Protein AF-A0A9E6EZA1-F1 (afdb_monomer)

Solvent-accessible surface area (backbone atoms only — not comparable to full-atom values): 13835 Å² total; per-residue (Å²): 137,81,91,76,88,84,88,65,48,70,31,32,32,40,52,47,58,40,86,91,44,56,69,55,55,50,43,54,52,50,50,41,55,51,38,44,73,75,50,26,64,79,43,44,37,38,62,46,80,43,38,75,80,80,66,47,84,84,40,96,87,59,61,68,65,62,53,49,52,53,51,52,61,75,42,52,97,33,32,57,31,36,40,35,46,38,59,62,48,48,54,62,68,35,102,91,42,85,20,52,57,56,57,55,49,52,52,40,54,52,43,20,72,77,70,68,32,30,43,53,37,38,41,34,50,56,72,93,64,91,74,85,64,53,89,50,68,69,56,28,51,53,49,49,53,27,33,51,47,35,53,51,51,52,53,50,54,74,68,38,93,75,69,58,53,68,48,74,30,73,42,74,84,43,36,53,61,56,48,51,56,51,49,48,41,58,72,42,23,70,87,36,74,48,44,46,51,44,52,52,41,49,75,73,67,57,91,71,88,72,76,76,60,80,84,42,55,42,72,65,49,58,54,48,52,53,52,49,54,53,52,58,58,51,67,64,68,78,75,121

Sequence (240 aa):
MTLTPRVTNTYHVFLASPGDVSAERQAVRRFFDDYNRHTAHIWNARFEVVDWENYSTIGVGRPQELITKQTLERFRNSFALVIGIMAQRFGSPTGNAESGTQEEFEWAMEARKETGFPEIKWFFRKIEKLDGLPTDPSEAIKALEQWQKVQAFRQQMQNLNDPVFYTEYPCEAGFAKVFERDLNLWLAAPERPWAAELAARRAAGGAAAMALPAEFRSELYRESLLRQFDKLNFEMLDTT

Structure (mmCIF, N/CA/C/O backbone):
data_AF-A0A9E6EZA1-F1
#
_entry.id   AF-A0A9E6EZA1-F1
#
loop_
_atom_site.group_PDB
_atom_site.id
_atom_site.type_symbol
_atom_site.label_atom_id
_atom_site.label_alt_id
_atom_site.label_comp_id
_atom_site.label_asym_id
_atom_site.label_entity_id
_atom_site.label_seq_id
_atom_site.pdbx_PDB_ins_code
_atom_site.Cartn_x
_atom_site.Cartn_y
_atom_site.Cartn_z
_atom_site.occupancy
_atom_site.B_iso_or_equiv
_atom_site.auth_seq_id
_atom_site.auth_comp_id
_atom_site.auth_asym_id
_atom_site.auth_atom_id
_atom_site.pdbx_PDB_model_num
ATOM 1 N N . MET A 1 1 ? 31.320 -23.196 -19.044 1.00 69.06 1 MET A N 1
ATOM 2 C CA . MET A 1 1 ? 30.267 -22.157 -19.048 1.00 69.06 1 MET A CA 1
ATOM 3 C C . MET A 1 1 ? 30.567 -21.185 -17.924 1.00 69.06 1 MET A C 1
ATOM 5 O O . MET A 1 1 ? 30.769 -21.641 -16.806 1.00 69.06 1 MET A O 1
ATOM 9 N N . THR A 1 2 ? 30.649 -19.890 -18.217 1.00 84.38 2 THR A N 1
ATOM 10 C CA . THR A 1 2 ? 30.862 -18.847 -17.204 1.00 84.38 2 THR A CA 1
ATOM 11 C C . THR A 1 2 ? 29.495 -18.350 -16.745 1.00 84.38 2 THR A C 1
ATOM 13 O O . THR A 1 2 ? 28.653 -18.030 -17.580 1.00 84.38 2 THR A O 1
ATOM 16 N N . LEU A 1 3 ? 29.246 -18.330 -15.436 1.00 88.44 3 LEU A N 1
ATOM 17 C CA . LEU A 1 3 ? 28.016 -17.769 -14.872 1.00 88.44 3 LEU A CA 1
ATOM 18 C C . LEU A 1 3 ? 27.926 -16.278 -15.226 1.00 88.44 3 LEU A C 1
ATOM 20 O O . LEU A 1 3 ? 28.890 -15.541 -15.027 1.00 88.44 3 LEU A O 1
ATOM 24 N N . THR A 1 4 ? 26.781 -15.829 -15.743 1.00 88.00 4 THR A N 1
ATOM 25 C CA . THR A 1 4 ? 26.535 -14.411 -16.049 1.00 88.00 4 THR A CA 1
ATOM 26 C C . THR A 1 4 ? 25.285 -13.936 -15.307 1.00 88.00 4 THR A C 1
ATOM 28 O O . THR A 1 4 ? 24.217 -14.525 -15.496 1.00 88.00 4 THR A O 1
ATOM 31 N N . PRO A 1 5 ? 25.391 -12.907 -14.449 1.00 87.62 5 PRO A N 1
ATOM 32 C CA . PRO A 1 5 ? 24.251 -12.393 -13.701 1.00 87.62 5 PRO A CA 1
ATOM 33 C C . PRO A 1 5 ? 23.285 -11.615 -14.604 1.00 87.62 5 PRO A C 1
ATOM 35 O O . PRO A 1 5 ? 23.675 -11.070 -15.636 1.00 87.62 5 PRO A O 1
ATOM 38 N N . ARG A 1 6 ? 22.016 -11.532 -14.188 1.00 84.44 6 ARG A N 1
ATOM 39 C CA . ARG A 1 6 ? 21.003 -10.667 -14.811 1.00 84.44 6 ARG A CA 1
ATOM 40 C C . ARG A 1 6 ? 20.809 -9.408 -13.971 1.00 84.44 6 ARG A C 1
ATOM 42 O O . ARG A 1 6 ? 20.623 -9.504 -12.761 1.00 84.44 6 ARG A O 1
ATOM 49 N N . VAL A 1 7 ? 20.813 -8.245 -14.617 1.00 89.88 7 VAL A N 1
ATOM 50 C CA . VAL A 1 7 ? 20.491 -6.958 -13.981 1.00 89.88 7 VAL A CA 1
ATOM 51 C C . VAL A 1 7 ? 18.976 -6.759 -14.004 1.00 89.88 7 VAL A C 1
ATOM 53 O O . VAL A 1 7 ? 18.363 -6.862 -15.064 1.00 89.88 7 VAL A O 1
ATOM 56 N N . THR A 1 8 ? 18.375 -6.479 -12.848 1.00 90.69 8 THR A N 1
ATOM 57 C CA . THR A 1 8 ? 16.922 -6.290 -12.675 1.00 90.69 8 THR A CA 1
ATOM 58 C C . THR A 1 8 ? 16.668 -4.974 -11.948 1.00 90.69 8 THR A C 1
ATOM 60 O O . THR A 1 8 ? 17.428 -4.636 -11.042 1.00 90.69 8 THR A O 1
ATOM 63 N N . ASN A 1 9 ? 15.610 -4.253 -12.326 1.00 93.88 9 ASN A N 1
ATOM 64 C CA . ASN A 1 9 ? 15.203 -3.022 -11.649 1.00 93.88 9 ASN A CA 1
ATOM 65 C C . ASN A 1 9 ? 14.275 -3.349 -10.477 1.00 93.88 9 ASN A C 1
ATOM 67 O O . ASN A 1 9 ? 13.315 -4.098 -10.646 1.00 93.88 9 ASN A O 1
ATOM 71 N N . THR A 1 10 ? 14.545 -2.787 -9.301 1.00 95.56 10 THR A N 1
ATOM 72 C CA . THR A 1 10 ? 13.706 -2.988 -8.113 1.00 95.56 10 THR A CA 1
ATOM 73 C C . THR A 1 10 ? 12.879 -1.740 -7.833 1.00 95.56 10 THR A C 1
ATOM 75 O O . THR A 1 10 ? 13.425 -0.645 -7.710 1.00 95.56 10 THR A O 1
ATOM 78 N N . TYR A 1 11 ? 11.572 -1.930 -7.689 1.00 96.31 11 TYR A N 1
ATOM 79 C CA . TYR A 1 11 ? 10.607 -0.923 -7.271 1.00 96.31 11 TYR A CA 1
ATOM 80 C C . TYR A 1 11 ? 10.024 -1.302 -5.911 1.00 96.31 11 TYR A C 1
ATOM 82 O O . TYR A 1 11 ? 9.823 -2.479 -5.621 1.00 96.31 11 TYR A O 1
ATOM 90 N N . HIS A 1 12 ? 9.727 -0.309 -5.085 1.00 95.38 12 HIS A N 1
ATOM 91 C CA . HIS A 1 12 ? 9.175 -0.502 -3.751 1.00 95.38 12 HIS A CA 1
ATOM 92 C C . HIS A 1 12 ? 7.681 -0.188 -3.732 1.00 95.38 12 HIS A C 1
ATOM 94 O O . HIS A 1 12 ? 7.200 0.721 -4.419 1.00 95.38 12 HIS A O 1
ATOM 100 N N . VAL A 1 13 ? 6.959 -0.956 -2.924 1.00 95.19 13 VAL A N 1
ATOM 101 C CA . VAL A 1 13 ? 5.529 -0.803 -2.674 1.00 95.19 13 VAL A CA 1
ATOM 102 C C . VAL A 1 13 ? 5.339 -0.610 -1.182 1.00 95.19 13 VAL A C 1
ATOM 104 O O . VAL A 1 13 ? 5.572 -1.536 -0.413 1.00 95.19 13 VAL A O 1
ATOM 107 N N . PHE A 1 14 ? 4.935 0.581 -0.757 1.00 92.19 14 PHE A N 1
ATOM 108 C CA . PHE A 1 14 ? 4.678 0.837 0.655 1.00 92.19 14 PHE A CA 1
ATOM 109 C C . PHE A 1 14 ? 3.284 0.346 1.045 1.00 92.19 14 PHE A C 1
ATOM 111 O O . PHE A 1 14 ? 2.310 0.666 0.366 1.00 92.19 14 PHE A O 1
ATOM 118 N N . LEU A 1 15 ? 3.180 -0.413 2.133 1.00 91.19 15 LEU A N 1
ATOM 119 C CA . LEU A 1 15 ? 1.918 -0.923 2.662 1.00 91.19 15 LEU A CA 1
ATOM 120 C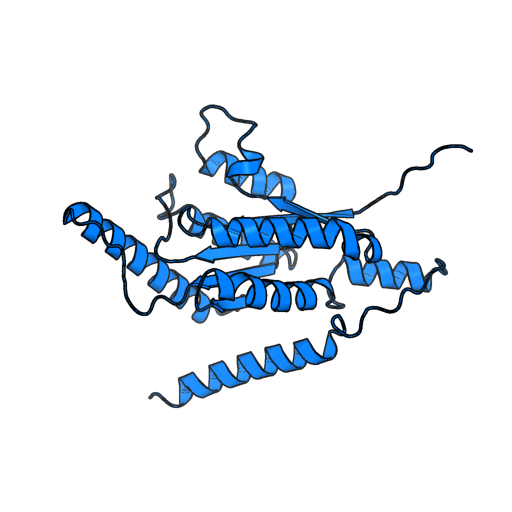 C . LEU A 1 15 ? 1.557 -0.198 3.966 1.00 91.19 15 LEU A C 1
ATOM 122 O O . LEU A 1 15 ? 2.000 -0.579 5.053 1.00 91.19 15 LEU A O 1
ATOM 126 N N . ALA A 1 16 ? 0.710 0.820 3.840 1.00 88.56 16 ALA A N 1
ATOM 127 C CA . ALA A 1 16 ? 0.148 1.591 4.941 1.00 88.56 16 ALA A CA 1
ATOM 128 C C . ALA A 1 16 ? -1.122 0.903 5.455 1.00 88.56 16 ALA A C 1
ATOM 130 O O . ALA A 1 16 ? -2.120 0.776 4.744 1.00 88.56 16 ALA A O 1
ATOM 131 N N . SER A 1 17 ? -1.099 0.400 6.688 1.00 87.12 17 SER A N 1
ATOM 132 C CA . SER A 1 17 ? -2.286 -0.222 7.282 1.00 87.12 17 SER A CA 1
ATOM 133 C C . SER A 1 17 ? -2.203 -0.318 8.808 1.00 87.12 17 SER A C 1
ATOM 135 O O . SER A 1 17 ? -1.129 -0.633 9.344 1.00 87.12 17 SER A O 1
ATOM 137 N N . PRO A 1 18 ? -3.330 -0.130 9.520 1.00 84.19 18 PRO A N 1
ATOM 138 C CA . PRO A 1 18 ? -3.430 -0.503 10.921 1.00 84.19 18 PRO A CA 1
ATOM 139 C C . PRO A 1 18 ? -3.378 -2.032 11.108 1.00 84.19 18 PRO A C 1
ATOM 141 O O . PRO A 1 18 ? -3.393 -2.817 10.158 1.00 84.19 18 PRO A O 1
ATOM 144 N N . GLY A 1 19 ? -3.262 -2.476 12.362 1.00 80.50 19 GLY A N 1
ATOM 145 C CA . GLY A 1 19 ? -3.065 -3.894 12.695 1.00 80.50 19 GLY A CA 1
ATOM 146 C C . GLY A 1 19 ? -4.305 -4.792 12.555 1.00 80.50 19 GLY A C 1
ATOM 147 O O . GLY A 1 19 ? -4.171 -6.007 12.655 1.00 80.50 19 GLY A O 1
ATOM 148 N N . ASP A 1 20 ? -5.499 -4.234 12.340 1.00 86.12 20 ASP A N 1
ATOM 149 C CA . ASP A 1 20 ? -6.777 -4.963 12.234 1.00 86.12 20 ASP A CA 1
ATOM 150 C C . ASP A 1 20 ? -7.074 -5.522 10.829 1.00 86.12 20 ASP A C 1
ATOM 152 O O . ASP A 1 20 ? -8.118 -6.134 10.625 1.00 86.12 20 ASP A O 1
ATOM 156 N N . VAL A 1 21 ? -6.150 -5.365 9.876 1.00 90.44 21 VAL A N 1
ATOM 157 C CA . VAL A 1 21 ? -6.270 -5.857 8.486 1.00 90.44 21 VAL A CA 1
ATOM 158 C C . VAL A 1 21 ? -5.145 -6.834 8.117 1.00 90.44 21 VAL A C 1
ATOM 160 O O . VAL A 1 21 ? -4.543 -6.785 7.042 1.00 90.44 21 VAL A O 1
ATOM 163 N N . SER A 1 22 ? -4.792 -7.720 9.050 1.00 89.81 22 SER A N 1
ATOM 164 C CA . SER A 1 22 ? -3.680 -8.671 8.892 1.00 89.81 22 SER A CA 1
ATOM 165 C C . SER A 1 22 ? -3.861 -9.621 7.700 1.00 89.81 22 SER A C 1
ATOM 167 O O . SER A 1 22 ? -2.894 -9.897 6.982 1.00 89.81 22 SER A O 1
ATOM 169 N N . ALA A 1 23 ? -5.092 -10.074 7.447 1.00 92.12 23 ALA A N 1
ATOM 170 C CA . ALA A 1 23 ? -5.429 -10.939 6.319 1.00 92.12 23 ALA A CA 1
ATOM 171 C C . ALA A 1 23 ? -5.181 -10.239 4.972 1.00 92.12 23 ALA A C 1
ATOM 173 O O . ALA A 1 23 ? -4.571 -10.823 4.070 1.00 92.12 23 ALA A O 1
ATOM 174 N N . GLU A 1 24 ? -5.584 -8.973 4.851 1.00 94.62 24 GLU A N 1
ATOM 175 C CA . GLU A 1 24 ? -5.357 -8.154 3.663 1.00 94.62 24 GLU A CA 1
ATOM 176 C C . GLU A 1 24 ? -3.875 -7.863 3.445 1.00 94.62 24 GLU A C 1
ATOM 178 O O . GLU A 1 24 ? -3.373 -8.041 2.335 1.00 94.62 24 GLU A O 1
ATOM 183 N N . ARG A 1 25 ? -3.136 -7.510 4.504 1.00 92.88 25 ARG A N 1
ATOM 184 C CA . ARG A 1 25 ? -1.676 -7.320 4.428 1.00 92.88 25 ARG A CA 1
ATOM 185 C C . ARG A 1 25 ? -0.984 -8.563 3.882 1.00 92.88 25 ARG A C 1
ATOM 187 O O . ARG A 1 25 ? -0.111 -8.476 3.019 1.00 92.88 25 ARG A O 1
ATOM 194 N N . GLN A 1 26 ? -1.390 -9.739 4.358 1.00 92.69 26 GLN A N 1
ATOM 195 C CA . GLN A 1 26 ? -0.848 -11.002 3.872 1.00 92.69 26 GLN A CA 1
ATOM 196 C C . GLN A 1 26 ? -1.221 -11.263 2.407 1.00 92.69 26 GLN A C 1
ATOM 198 O O . GLN A 1 26 ? -0.403 -11.801 1.663 1.00 92.69 26 GLN A O 1
ATOM 203 N N . ALA A 1 27 ? -2.424 -10.872 1.976 1.00 94.88 27 ALA A N 1
ATOM 204 C CA . ALA A 1 27 ? -2.829 -10.968 0.577 1.00 94.88 27 ALA A CA 1
ATOM 205 C C . ALA A 1 27 ? -1.973 -10.072 -0.333 1.00 94.88 27 ALA A C 1
ATOM 207 O O . ALA A 1 27 ? -1.520 -10.551 -1.369 1.00 94.88 27 ALA A O 1
ATOM 208 N N . VAL A 1 28 ? -1.659 -8.839 0.084 1.00 95.81 28 VAL A N 1
ATOM 209 C CA . VAL A 1 28 ? -0.740 -7.949 -0.652 1.00 95.81 28 VAL A CA 1
ATOM 210 C C . VAL A 1 28 ? 0.643 -8.582 -0.805 1.00 95.81 28 VAL A C 1
ATOM 212 O O . VAL A 1 28 ? 1.172 -8.645 -1.914 1.00 95.81 28 VAL A O 1
ATOM 215 N N . ARG A 1 29 ? 1.223 -9.087 0.293 1.00 94.50 29 ARG A N 1
ATOM 216 C CA . ARG A 1 29 ? 2.545 -9.737 0.270 1.00 94.50 29 ARG A CA 1
ATOM 217 C C . ARG A 1 29 ? 2.557 -10.941 -0.676 1.00 94.50 29 ARG A C 1
ATOM 219 O O . ARG A 1 29 ? 3.398 -11.001 -1.567 1.00 94.50 29 ARG A O 1
ATOM 226 N N . ARG A 1 30 ? 1.575 -11.843 -0.542 1.00 94.81 30 ARG A N 1
ATOM 227 C CA . ARG A 1 30 ? 1.433 -13.017 -1.421 1.00 94.81 30 ARG A CA 1
ATOM 228 C C . ARG A 1 30 ? 1.315 -12.629 -2.890 1.00 94.81 30 ARG A C 1
ATOM 230 O O . ARG A 1 30 ? 1.993 -13.221 -3.718 1.00 94.81 30 ARG A O 1
ATOM 237 N N . PHE A 1 31 ? 0.499 -11.623 -3.202 1.00 95.56 31 PHE A N 1
ATOM 238 C CA . PHE A 1 31 ? 0.336 -11.155 -4.572 1.00 95.56 31 PHE A CA 1
ATOM 239 C C . PHE A 1 31 ? 1.671 -10.729 -5.190 1.00 95.56 31 PHE A C 1
ATOM 241 O O . PHE A 1 31 ? 2.006 -11.182 -6.281 1.00 95.56 31 PHE A O 1
ATOM 248 N N . PHE A 1 32 ? 2.456 -9.893 -4.503 1.00 96.25 32 PHE A N 1
ATOM 249 C CA . PHE A 1 32 ? 3.742 -9.445 -5.040 1.00 96.25 32 PHE A CA 1
ATOM 250 C C . PHE A 1 32 ? 4.792 -10.558 -5.072 1.00 96.25 32 PHE A C 1
ATOM 252 O O . PHE A 1 32 ? 5.575 -10.609 -6.020 1.00 96.25 32 PHE A O 1
ATOM 259 N N . ASP A 1 33 ? 4.794 -11.480 -4.108 1.00 95.19 33 ASP A N 1
ATOM 260 C CA . ASP A 1 33 ? 5.656 -12.666 -4.146 1.00 95.19 33 ASP A CA 1
ATOM 261 C C . ASP A 1 33 ? 5.366 -13.533 -5.382 1.00 95.19 33 ASP A C 1
ATOM 263 O O . ASP A 1 33 ? 6.287 -13.895 -6.126 1.00 95.19 33 ASP A O 1
ATOM 267 N N . ASP A 1 34 ? 4.087 -13.808 -5.647 1.00 92.69 34 ASP A N 1
ATOM 268 C CA . ASP A 1 34 ? 3.650 -14.581 -6.808 1.00 92.69 34 ASP A CA 1
ATOM 269 C C . ASP A 1 34 ? 3.903 -13.825 -8.113 1.00 92.69 34 ASP A C 1
ATOM 271 O O . ASP A 1 34 ? 4.418 -14.406 -9.074 1.00 92.69 34 ASP A O 1
ATOM 275 N N . TYR A 1 35 ? 3.622 -12.523 -8.151 1.00 93.31 35 TYR A N 1
ATOM 276 C CA . TYR A 1 35 ? 3.877 -11.686 -9.318 1.00 93.31 35 TYR A CA 1
ATOM 277 C C . TYR A 1 35 ? 5.372 -11.633 -9.646 1.00 93.31 35 TYR A C 1
ATOM 279 O O . TYR A 1 35 ? 5.761 -11.802 -10.802 1.00 93.31 35 TYR A O 1
ATOM 287 N N . ASN A 1 36 ? 6.239 -11.474 -8.644 1.00 94.44 36 ASN A N 1
ATOM 288 C CA . ASN A 1 36 ? 7.689 -11.493 -8.826 1.00 94.44 36 ASN A CA 1
ATOM 289 C C . ASN A 1 36 ? 8.194 -12.832 -9.363 1.00 94.44 36 ASN A C 1
ATOM 2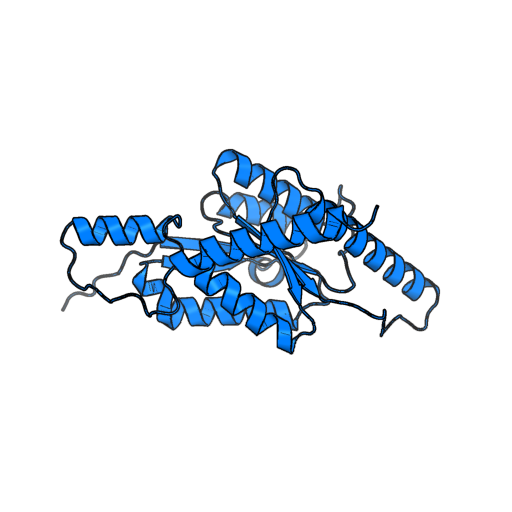91 O O . ASN A 1 36 ? 9.082 -12.859 -10.218 1.00 94.44 36 ASN A O 1
ATOM 295 N N . ARG A 1 37 ? 7.633 -13.941 -8.871 1.00 90.06 37 ARG A N 1
ATOM 296 C CA . ARG A 1 37 ? 8.022 -15.290 -9.288 1.00 90.06 37 ARG A CA 1
ATOM 297 C C . ARG A 1 37 ? 7.609 -15.593 -10.727 1.00 90.06 37 ARG A C 1
ATOM 299 O O . ARG A 1 37 ? 8.386 -16.210 -11.453 1.00 90.06 37 ARG A O 1
ATOM 306 N N . HIS A 1 38 ? 6.415 -15.171 -11.138 1.00 87.19 38 HIS A N 1
ATOM 307 C CA . HIS A 1 38 ? 5.800 -15.654 -12.378 1.00 87.19 38 HIS A CA 1
ATOM 308 C C . HIS A 1 38 ? 5.706 -14.611 -13.495 1.00 87.19 38 HIS A C 1
ATOM 310 O O . HIS A 1 38 ? 5.669 -14.999 -14.657 1.00 87.19 38 HIS A O 1
ATOM 316 N N . THR A 1 39 ? 5.720 -13.312 -13.184 1.00 87.25 39 THR A N 1
ATOM 317 C CA . THR A 1 39 ? 5.341 -12.267 -14.154 1.00 87.25 39 THR A CA 1
ATOM 318 C C . THR A 1 39 ? 6.353 -11.126 -14.239 1.00 87.25 39 THR A C 1
ATOM 320 O O . THR A 1 39 ? 6.669 -10.670 -15.334 1.00 87.25 39 THR A O 1
ATOM 323 N N . ALA A 1 40 ? 6.926 -10.675 -13.118 1.00 88.50 40 ALA A N 1
ATOM 324 C CA . ALA A 1 40 ? 7.752 -9.462 -13.072 1.00 88.50 40 ALA A CA 1
ATOM 325 C C . ALA A 1 40 ? 8.996 -9.519 -13.981 1.00 88.50 40 ALA A C 1
ATOM 327 O O . ALA A 1 40 ? 9.430 -8.501 -14.523 1.00 88.50 40 ALA A O 1
ATOM 328 N N . HIS A 1 41 ? 9.519 -10.725 -14.226 1.00 85.50 41 HIS A N 1
ATOM 329 C CA . HIS A 1 41 ? 10.650 -10.952 -15.125 1.00 85.50 41 HIS A CA 1
ATOM 330 C C . HIS A 1 41 ? 10.375 -10.526 -16.579 1.00 85.50 41 HIS A C 1
ATOM 332 O O . HIS A 1 41 ? 11.318 -10.162 -17.279 1.00 85.50 41 HIS A O 1
ATOM 338 N N . ILE A 1 42 ? 9.109 -10.522 -17.024 1.00 85.81 42 ILE A N 1
ATOM 339 C CA . ILE A 1 42 ? 8.697 -10.019 -18.350 1.00 85.81 42 ILE A CA 1
ATOM 340 C C . ILE A 1 42 ? 9.073 -8.540 -18.495 1.00 85.81 42 ILE A C 1
ATOM 342 O O . ILE A 1 42 ? 9.472 -8.093 -19.568 1.00 85.81 42 ILE A O 1
ATOM 346 N N . TRP A 1 43 ? 8.992 -7.799 -17.393 1.00 86.81 43 TRP A N 1
ATOM 347 C CA . TRP A 1 43 ? 9.267 -6.369 -17.309 1.00 86.81 43 TRP A CA 1
ATOM 348 C C . TRP A 1 43 ? 10.711 -6.056 -16.901 1.00 86.81 43 TRP A C 1
ATOM 350 O O . TRP A 1 43 ? 11.061 -4.893 -16.740 1.00 86.81 43 TRP A O 1
ATOM 360 N N . ASN A 1 44 ? 11.551 -7.080 -16.695 1.00 90.56 44 ASN A N 1
ATOM 361 C CA . ASN A 1 44 ? 12.865 -6.947 -16.056 1.00 90.56 44 ASN A CA 1
ATOM 362 C C . ASN A 1 44 ? 12.811 -6.175 -14.722 1.00 90.56 44 ASN A C 1
ATOM 364 O O . ASN A 1 44 ? 13.728 -5.417 -14.387 1.00 90.56 44 ASN A O 1
ATOM 368 N N . ALA A 1 45 ? 11.725 -6.379 -13.979 1.00 93.75 45 ALA A N 1
ATOM 369 C CA . ALA A 1 45 ? 11.430 -5.678 -12.744 1.00 93.75 45 ALA A CA 1
ATOM 370 C C . ALA A 1 45 ? 11.274 -6.653 -11.570 1.00 93.75 45 ALA A C 1
ATOM 372 O O . ALA A 1 45 ? 11.031 -7.849 -11.749 1.00 93.75 45 ALA A O 1
ATOM 373 N N . ARG A 1 46 ? 11.389 -6.113 -10.361 1.00 95.88 46 ARG A N 1
ATOM 374 C CA . ARG A 1 46 ? 11.066 -6.748 -9.084 1.00 95.88 46 ARG A CA 1
ATOM 375 C C . ARG A 1 46 ? 10.337 -5.730 -8.213 1.00 95.88 46 ARG A C 1
ATOM 377 O O . ARG A 1 46 ? 10.729 -4.568 -8.189 1.00 95.88 46 ARG A O 1
ATOM 384 N N . PHE A 1 47 ? 9.312 -6.165 -7.494 1.00 96.12 47 PHE A N 1
ATOM 385 C CA . PHE A 1 47 ? 8.511 -5.317 -6.614 1.00 96.12 47 PHE A CA 1
ATOM 386 C C . PHE A 1 47 ? 8.670 -5.764 -5.165 1.00 96.12 47 PHE A C 1
ATOM 388 O O . PHE A 1 47 ? 8.304 -6.886 -4.827 1.00 96.12 47 PHE A O 1
ATOM 395 N N . GLU A 1 48 ? 9.223 -4.919 -4.305 1.00 94.94 48 GLU A N 1
ATOM 396 C CA . GLU A 1 48 ? 9.438 -5.242 -2.893 1.00 94.94 48 GLU A CA 1
ATOM 397 C C . GLU A 1 48 ? 8.411 -4.528 -2.021 1.00 94.94 48 GLU A C 1
ATOM 399 O O . GLU A 1 48 ? 8.308 -3.301 -2.030 1.00 94.94 48 GLU A O 1
ATOM 404 N N . VAL A 1 49 ? 7.630 -5.315 -1.278 1.00 93.50 49 VAL A N 1
ATOM 405 C CA . VAL A 1 49 ? 6.648 -4.782 -0.334 1.00 93.50 49 VAL A CA 1
ATOM 406 C C . VAL A 1 49 ? 7.377 -4.323 0.919 1.00 93.50 49 VAL A C 1
ATOM 408 O O . VAL A 1 49 ? 8.039 -5.107 1.596 1.00 93.50 49 VAL A O 1
ATOM 411 N N . VAL A 1 50 ? 7.219 -3.044 1.226 1.00 88.31 50 VAL A N 1
ATOM 412 C CA . VAL A 1 50 ? 7.777 -2.375 2.388 1.00 88.31 50 VAL A CA 1
ATOM 413 C C . VAL A 1 50 ? 6.658 -2.122 3.384 1.00 88.31 50 VAL A C 1
ATOM 415 O O . VAL A 1 50 ? 5.708 -1.397 3.100 1.00 88.31 50 VAL A O 1
ATOM 418 N N . ASP A 1 51 ? 6.784 -2.707 4.569 1.00 79.44 51 ASP A N 1
ATOM 419 C CA . ASP A 1 51 ? 5.898 -2.456 5.699 1.00 79.44 51 ASP A CA 1
ATOM 420 C C . ASP A 1 51 ? 6.701 -2.310 6.997 1.00 79.44 51 ASP A C 1
ATOM 422 O O . ASP A 1 51 ? 7.876 -2.689 7.084 1.00 79.44 51 ASP A O 1
ATOM 426 N N . TRP A 1 52 ? 6.062 -1.734 8.014 1.00 67.06 52 TRP A N 1
ATOM 427 C CA . TRP A 1 52 ? 6.710 -1.449 9.292 1.00 67.06 52 TRP A CA 1
ATOM 428 C C . TRP A 1 52 ? 7.129 -2.717 10.058 1.00 67.06 52 TRP A C 1
ATOM 430 O O . TRP A 1 52 ? 8.061 -2.653 10.853 1.00 67.06 52 TRP A O 1
ATOM 440 N N . GLU A 1 53 ? 6.497 -3.873 9.820 1.00 61.69 53 GLU A N 1
ATOM 441 C CA . GLU A 1 53 ? 6.850 -5.134 10.490 1.00 61.69 53 GLU A CA 1
ATOM 442 C C . GLU A 1 53 ? 8.152 -5.703 9.917 1.00 61.69 53 GLU A C 1
ATOM 444 O O . GLU A 1 53 ? 9.061 -6.054 10.667 1.00 61.69 53 GLU A O 1
ATOM 449 N N . ASN A 1 54 ? 8.276 -5.727 8.590 1.00 57.62 54 ASN A N 1
ATOM 450 C CA . ASN A 1 54 ? 9.379 -6.352 7.867 1.00 57.62 54 ASN A CA 1
ATOM 451 C C . ASN A 1 54 ? 10.670 -5.516 7.870 1.00 57.62 54 ASN A C 1
ATOM 453 O O . ASN A 1 54 ? 11.758 -6.086 7.800 1.00 57.62 54 ASN A O 1
ATOM 457 N N . TYR A 1 55 ? 10.584 -4.188 8.006 1.00 58.34 55 TYR A N 1
ATOM 458 C CA . TYR A 1 55 ? 11.756 -3.295 7.973 1.00 58.34 55 TYR A CA 1
ATOM 459 C C . TYR A 1 55 ? 12.159 -2.734 9.352 1.00 58.34 55 TYR A C 1
ATOM 461 O O . TYR A 1 55 ? 13.117 -1.965 9.461 1.00 58.34 55 TYR A O 1
ATOM 469 N N . SER A 1 56 ? 11.498 -3.175 10.430 1.00 47.47 56 SER A N 1
ATOM 470 C CA . SER A 1 56 ? 11.831 -2.816 11.822 1.00 47.47 5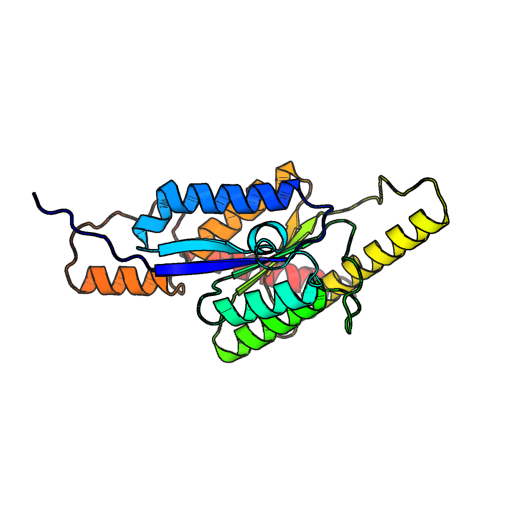6 SER A CA 1
ATOM 471 C C . SER A 1 56 ? 13.086 -3.503 12.386 1.00 47.47 56 SER A C 1
ATOM 473 O O . SER A 1 56 ? 13.548 -3.155 13.474 1.00 47.47 56 SER A O 1
ATOM 475 N N . THR A 1 57 ? 13.711 -4.421 11.640 1.00 41.16 57 THR A N 1
ATOM 476 C CA . THR A 1 57 ? 14.893 -5.195 12.072 1.00 41.16 57 THR A CA 1
ATOM 477 C C . THR A 1 57 ? 16.141 -4.353 12.379 1.00 41.16 57 THR A C 1
ATOM 479 O O . THR A 1 57 ? 17.107 -4.883 12.921 1.00 41.16 57 THR A O 1
ATOM 482 N N . ILE A 1 58 ? 16.142 -3.043 12.095 1.00 40.50 58 ILE A N 1
ATOM 483 C CA . ILE A 1 58 ? 17.300 -2.149 12.296 1.00 40.50 58 ILE A CA 1
ATOM 484 C C . ILE A 1 58 ? 17.242 -1.372 13.632 1.00 40.50 58 ILE A C 1
ATOM 486 O O . ILE A 1 58 ? 18.188 -0.668 13.982 1.00 40.50 58 ILE A O 1
ATOM 490 N N . GLY A 1 59 ? 16.183 -1.497 14.440 1.00 38.00 59 GLY A N 1
ATOM 491 C CA . GLY A 1 59 ? 16.057 -0.655 15.634 1.00 38.00 59 GLY A CA 1
ATOM 492 C C . GLY A 1 59 ? 15.280 -1.276 16.776 1.00 38.00 59 GLY A C 1
ATOM 493 O O . GLY A 1 59 ? 14.162 -0.848 17.044 1.00 38.00 59 GLY A O 1
ATOM 494 N N . VAL A 1 60 ? 15.898 -2.199 17.517 1.00 38.28 60 VAL A N 1
ATOM 495 C CA . VAL A 1 60 ? 15.436 -2.515 18.877 1.00 38.28 60 VAL A CA 1
ATOM 496 C C . VAL A 1 60 ? 15.369 -1.194 19.663 1.00 38.28 60 VAL A C 1
ATOM 498 O O . VAL A 1 60 ? 16.400 -0.582 19.934 1.00 38.28 60 VAL A O 1
ATOM 501 N N . GLY A 1 61 ? 14.154 -0.721 19.963 1.00 45.81 61 GLY A N 1
ATOM 502 C CA . GLY A 1 61 ? 13.904 0.490 20.756 1.00 45.81 61 GLY A CA 1
ATOM 503 C C . GLY A 1 61 ? 13.662 1.805 19.996 1.00 45.81 61 GLY A C 1
ATOM 504 O O . GLY A 1 61 ? 13.603 2.845 20.649 1.00 45.81 61 GLY A O 1
ATOM 505 N N . ARG A 1 62 ? 13.512 1.820 18.660 1.00 53.62 62 ARG A N 1
ATOM 506 C CA . ARG A 1 62 ? 13.131 3.053 17.930 1.00 53.62 62 ARG A CA 1
ATOM 507 C C . ARG A 1 62 ? 11.606 3.192 17.786 1.00 53.62 62 ARG A C 1
ATOM 509 O O . ARG A 1 62 ? 10.952 2.193 17.493 1.00 53.62 62 ARG A O 1
ATOM 516 N N . PRO A 1 63 ? 11.036 4.408 17.925 1.00 60.94 63 PRO A N 1
ATOM 517 C CA . PRO A 1 63 ? 9.628 4.659 17.617 1.00 60.94 63 PRO A CA 1
ATOM 518 C C . PRO A 1 63 ? 9.292 4.289 16.168 1.00 60.94 63 PRO A C 1
ATOM 520 O O . PRO A 1 63 ? 10.086 4.560 15.262 1.00 60.94 63 PRO A O 1
ATOM 523 N N . GLN A 1 64 ? 8.106 3.712 15.956 1.00 63.84 64 GLN A N 1
ATOM 524 C CA . GLN A 1 64 ? 7.600 3.285 14.643 1.00 63.84 64 GLN A CA 1
ATOM 525 C C . GLN A 1 64 ? 7.715 4.402 13.591 1.00 63.84 64 GLN A C 1
ATOM 527 O O . GLN A 1 64 ? 8.197 4.166 12.490 1.00 63.84 64 GLN A O 1
ATOM 532 N N . GLU A 1 65 ? 7.396 5.637 13.971 1.00 67.56 65 GLU A N 1
ATOM 533 C CA . GLU A 1 65 ? 7.501 6.843 13.137 1.00 67.56 65 GLU A CA 1
ATOM 534 C C . GLU A 1 65 ? 8.872 7.078 12.523 1.00 67.56 65 GLU A C 1
ATOM 536 O O . GLU A 1 65 ? 8.996 7.408 11.344 1.00 67.56 65 GLU A O 1
ATOM 541 N N . LEU A 1 66 ? 9.918 6.944 13.337 1.00 63.22 66 LEU A N 1
ATOM 542 C CA . LEU A 1 66 ? 11.273 7.235 1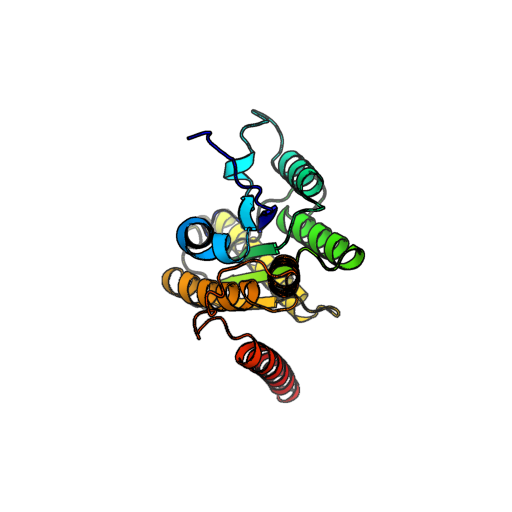2.901 1.00 63.22 66 LEU A CA 1
ATOM 543 C C . LEU A 1 66 ? 11.729 6.185 11.885 1.00 63.22 66 LEU A C 1
ATOM 545 O O . LEU A 1 66 ? 12.421 6.516 10.925 1.00 63.22 66 LEU A O 1
ATOM 549 N N . ILE A 1 67 ? 11.311 4.931 12.083 1.00 63.06 67 ILE A N 1
ATOM 550 C CA . ILE A 1 67 ? 11.564 3.831 11.150 1.00 63.06 67 ILE A CA 1
ATOM 551 C C . ILE A 1 67 ? 10.800 4.074 9.847 1.00 63.06 67 ILE A C 1
ATOM 553 O O . ILE A 1 67 ? 11.401 3.973 8.776 1.00 63.06 67 ILE A O 1
ATOM 557 N N . THR A 1 68 ? 9.521 4.451 9.923 1.00 72.44 68 THR A N 1
ATOM 558 C CA . THR A 1 68 ? 8.706 4.775 8.748 1.00 72.44 68 THR A CA 1
ATOM 559 C C . THR A 1 68 ? 9.335 5.914 7.945 1.00 72.44 68 THR A C 1
ATOM 561 O O . THR A 1 68 ? 9.626 5.720 6.769 1.00 72.44 68 THR A O 1
ATOM 564 N N . LYS A 1 69 ? 9.663 7.058 8.563 1.00 75.81 69 LYS A N 1
ATOM 565 C CA . LYS A 1 69 ? 10.276 8.207 7.864 1.00 75.81 69 LYS A CA 1
ATOM 566 C C . LYS A 1 69 ? 11.608 7.857 7.207 1.00 75.81 69 LYS A C 1
ATOM 568 O O . LYS A 1 69 ? 11.832 8.196 6.049 1.00 75.81 69 LYS A O 1
ATOM 573 N N . GLN A 1 70 ? 12.480 7.139 7.915 1.00 76.88 70 GLN A N 1
ATOM 574 C CA . GLN A 1 70 ? 13.756 6.687 7.351 1.00 76.88 70 GLN A CA 1
ATOM 575 C C . GLN A 1 70 ? 13.557 5.746 6.163 1.00 76.88 70 GLN A C 1
ATOM 577 O O . GLN A 1 70 ? 14.312 5.808 5.198 1.00 76.88 70 GLN A O 1
ATOM 582 N N . THR A 1 71 ? 12.550 4.880 6.229 1.00 80.12 71 THR A N 1
ATOM 583 C CA . THR A 1 71 ? 12.234 3.923 5.168 1.00 80.12 71 THR A CA 1
ATOM 584 C C . THR A 1 71 ? 11.655 4.623 3.941 1.00 80.12 71 THR A C 1
ATOM 586 O O . THR A 1 71 ? 12.111 4.368 2.826 1.00 80.12 71 THR A O 1
ATOM 589 N N . LEU A 1 72 ? 10.704 5.538 4.152 1.00 83.31 72 LEU A N 1
ATOM 590 C CA . LEU A 1 72 ? 10.110 6.355 3.098 1.00 83.31 72 LEU A CA 1
ATOM 591 C C . LEU A 1 72 ? 11.183 7.176 2.372 1.00 83.31 72 LEU A C 1
ATOM 593 O O . LEU A 1 72 ? 11.268 7.140 1.147 1.00 83.31 72 LEU A O 1
ATOM 597 N N . GLU A 1 73 ? 12.083 7.819 3.117 1.00 84.75 73 GLU A N 1
ATOM 598 C CA . GLU A 1 73 ? 13.152 8.609 2.505 1.00 84.75 73 GLU A CA 1
ATOM 599 C C . GLU A 1 73 ? 14.204 7.734 1.810 1.00 84.75 73 GLU A C 1
ATOM 601 O O . GLU A 1 73 ? 14.630 8.036 0.696 1.00 84.75 73 GLU A O 1
ATOM 606 N N . ARG A 1 74 ? 14.591 6.601 2.415 1.00 85.69 74 ARG A N 1
ATOM 607 C CA . ARG A 1 74 ? 15.574 5.670 1.836 1.00 85.69 74 ARG A CA 1
ATOM 608 C C . ARG A 1 74 ? 15.159 5.175 0.454 1.00 85.69 74 ARG A C 1
ATOM 610 O O . ARG A 1 74 ? 16.016 5.023 -0.415 1.00 85.69 74 ARG A O 1
ATOM 617 N N . PHE A 1 75 ? 13.876 4.883 0.266 1.00 88.62 75 PHE A N 1
ATOM 618 C CA . PHE A 1 75 ? 13.363 4.304 -0.973 1.00 88.62 75 PHE A CA 1
ATOM 619 C C . PHE A 1 75 ? 12.600 5.305 -1.846 1.00 88.62 75 PHE A C 1
ATOM 621 O O . PHE A 1 75 ? 12.084 4.895 -2.887 1.00 88.62 75 PHE A O 1
ATOM 628 N N . ARG A 1 76 ? 12.588 6.601 -1.489 1.00 88.75 76 ARG A N 1
ATOM 629 C CA . ARG A 1 76 ? 11.862 7.696 -2.164 1.00 88.75 76 ARG A CA 1
ATOM 630 C C . ARG A 1 76 ? 11.874 7.595 -3.689 1.00 88.75 76 ARG A C 1
ATOM 632 O O . ARG A 1 76 ? 10.821 7.558 -4.309 1.00 88.75 76 ARG A O 1
ATOM 639 N N . ASN A 1 77 ? 13.055 7.427 -4.284 1.00 91.06 77 ASN A N 1
ATOM 640 C CA . ASN A 1 77 ? 13.247 7.406 -5.744 1.00 91.06 77 ASN A CA 1
ATOM 641 C C . ASN A 1 77 ? 12.882 6.078 -6.432 1.00 91.06 77 ASN A C 1
ATOM 643 O O . ASN A 1 77 ? 13.068 5.926 -7.635 1.00 91.06 77 ASN A O 1
ATOM 647 N N . SER A 1 78 ? 12.427 5.091 -5.670 1.00 93.50 78 SER A N 1
ATOM 648 C CA . SER A 1 78 ? 12.081 3.756 -6.167 1.00 93.50 78 SER A CA 1
ATOM 649 C C . SER A 1 78 ? 10.693 3.308 -5.728 1.00 93.50 78 SER A C 1
ATOM 651 O O . SER A 1 78 ? 10.270 2.218 -6.108 1.00 93.50 78 SER A O 1
ATOM 653 N N . PHE A 1 79 ? 9.967 4.123 -4.958 1.00 93.88 79 PHE A N 1
ATOM 654 C CA . PHE A 1 79 ? 8.573 3.856 -4.644 1.00 93.88 79 PHE A CA 1
ATOM 655 C C . PHE A 1 79 ? 7.711 4.019 -5.890 1.00 93.88 79 PHE A C 1
ATOM 657 O O . PHE A 1 79 ? 7.532 5.119 -6.402 1.00 93.88 79 PHE A O 1
ATOM 664 N N . ALA A 1 80 ? 7.153 2.908 -6.360 1.00 95.56 80 ALA A N 1
ATOM 665 C CA . ALA A 1 80 ? 6.198 2.919 -7.459 1.00 95.56 80 ALA A CA 1
ATOM 666 C C . ALA A 1 80 ? 4.759 3.068 -6.952 1.00 95.56 80 ALA A C 1
ATOM 668 O O . ALA A 1 80 ? 3.912 3.615 -7.659 1.00 95.56 80 ALA A O 1
ATOM 669 N N . LEU A 1 81 ? 4.475 2.574 -5.742 1.00 95.19 81 LEU A N 1
ATOM 670 C CA . LEU A 1 81 ? 3.117 2.503 -5.220 1.00 95.19 81 LEU A CA 1
ATOM 671 C C . LEU A 1 81 ? 3.062 2.604 -3.695 1.00 95.19 81 LEU A C 1
ATOM 673 O O . LEU A 1 81 ? 3.887 2.024 -2.992 1.00 95.19 81 LEU A O 1
ATOM 677 N N . VAL A 1 82 ? 2.039 3.290 -3.203 1.00 94.00 82 VAL A N 1
ATOM 678 C CA . VAL A 1 82 ? 1.586 3.288 -1.814 1.00 94.00 82 VAL A CA 1
ATOM 679 C C . VAL A 1 82 ? 0.199 2.658 -1.780 1.00 94.00 82 VAL A C 1
ATOM 681 O O . VAL A 1 82 ? -0.721 3.098 -2.471 1.00 94.00 82 VAL A O 1
ATOM 684 N N . ILE A 1 83 ? 0.060 1.608 -0.977 1.00 94.44 83 ILE A N 1
ATOM 685 C CA . ILE A 1 83 ? -1.173 0.855 -0.779 1.00 94.44 83 ILE A CA 1
ATOM 686 C C . ILE A 1 83 ? -1.630 1.090 0.646 1.00 94.44 83 ILE A C 1
ATOM 688 O O . ILE A 1 83 ? -1.005 0.629 1.599 1.00 94.44 83 ILE A O 1
ATOM 692 N N . GLY A 1 84 ? -2.738 1.799 0.769 1.00 92.94 84 GLY A N 1
ATOM 693 C CA . GLY A 1 84 ? -3.419 2.037 2.017 1.00 92.94 84 GLY A CA 1
ATOM 694 C C . GLY A 1 84 ? -4.569 1.056 2.219 1.00 92.94 84 GLY A C 1
ATOM 695 O O . GLY A 1 84 ? -5.393 0.883 1.322 1.00 92.94 84 GLY A O 1
ATOM 696 N N . ILE A 1 85 ? -4.652 0.413 3.383 1.00 93.44 85 ILE A N 1
ATOM 697 C CA . ILE A 1 85 ? -5.761 -0.488 3.731 1.00 93.44 85 ILE A CA 1
ATOM 698 C C . ILE A 1 85 ? -6.319 -0.088 5.090 1.00 93.44 85 ILE A C 1
ATOM 700 O O . ILE A 1 85 ? -5.575 -0.028 6.066 1.00 93.44 85 ILE A O 1
ATOM 704 N N . MET A 1 86 ? -7.628 0.143 5.161 1.00 91.88 86 MET A N 1
ATOM 705 C CA . MET A 1 86 ? -8.322 0.458 6.410 1.00 91.88 86 MET A CA 1
ATOM 706 C C . MET A 1 86 ? -9.571 -0.401 6.591 1.00 91.88 86 MET A C 1
ATOM 708 O O . MET A 1 86 ? -10.307 -0.668 5.637 1.00 91.88 86 MET A O 1
ATOM 712 N N . ALA A 1 87 ? -9.814 -0.802 7.838 1.00 91.69 87 ALA A N 1
ATOM 713 C CA . ALA A 1 87 ? -11.075 -1.375 8.294 1.00 91.69 87 ALA A CA 1
ATOM 714 C C . ALA A 1 87 ? -11.666 -0.485 9.394 1.00 91.69 87 ALA A C 1
ATOM 716 O O . ALA A 1 87 ? -12.032 0.647 9.105 1.00 91.69 87 ALA A O 1
ATOM 717 N N . GLN A 1 88 ? -11.772 -0.959 10.637 1.00 88.50 88 GLN A N 1
ATOM 718 C CA . GLN A 1 88 ? -12.425 -0.200 11.710 1.00 88.50 88 GLN A CA 1
ATOM 719 C C . GLN A 1 88 ? -11.476 0.779 12.410 1.00 88.50 88 GLN A C 1
ATOM 721 O O . GLN A 1 88 ? -11.932 1.717 13.064 1.00 88.50 88 GLN A O 1
ATOM 726 N N . ARG A 1 89 ? -10.161 0.571 12.293 1.00 87.00 89 ARG A N 1
ATOM 727 C CA . ARG A 1 89 ? -9.151 1.389 12.968 1.00 87.00 89 ARG A CA 1
ATOM 728 C C . ARG A 1 89 ? -8.466 2.345 12.004 1.00 87.00 89 ARG A C 1
ATOM 730 O O . ARG A 1 89 ? -8.169 1.995 10.866 1.00 87.00 89 ARG A O 1
ATOM 737 N N . PHE A 1 90 ? -8.161 3.539 12.498 1.00 84.75 90 PHE A N 1
ATOM 738 C CA . PHE A 1 90 ? -7.364 4.523 11.770 1.00 84.75 90 PHE A CA 1
ATOM 739 C C . PHE A 1 90 ? -5.870 4.367 12.078 1.00 84.75 90 PHE A C 1
ATOM 741 O O . PHE A 1 90 ? -5.020 4.531 11.205 1.00 84.75 90 PHE A O 1
ATOM 748 N N . GLY A 1 91 ? -5.561 3.985 13.320 1.00 76.12 91 GLY A N 1
ATOM 749 C CA . GLY A 1 91 ? -4.203 3.814 13.821 1.00 76.12 91 GLY A CA 1
ATOM 750 C C . GLY A 1 91 ? -4.007 4.495 15.174 1.00 76.12 91 GLY A C 1
ATOM 751 O O . GLY A 1 91 ? -4.877 5.207 15.681 1.00 76.12 91 GLY A O 1
ATOM 752 N N . SER A 1 92 ? -2.847 4.258 15.778 1.00 65.31 92 SER A N 1
ATOM 753 C CA . SER A 1 92 ? -2.451 4.957 17.001 1.00 65.31 92 SER A CA 1
ATOM 754 C C . SER A 1 92 ? -1.814 6.312 16.657 1.00 65.31 92 SER A C 1
ATOM 756 O O . SER A 1 92 ? -1.182 6.419 15.602 1.00 65.31 92 SER A O 1
ATOM 758 N N . PRO A 1 93 ? -1.953 7.331 17.526 1.00 58.19 93 PRO A N 1
ATOM 759 C CA . PRO A 1 93 ? -1.245 8.595 17.373 1.00 58.19 93 PRO A CA 1
ATOM 760 C C . PRO A 1 93 ? 0.259 8.376 17.284 1.00 58.19 93 PRO A C 1
ATOM 762 O O . PRO A 1 93 ? 0.805 7.474 17.928 1.00 58.19 93 PRO A O 1
ATOM 765 N N . THR A 1 94 ? 0.910 9.231 16.511 1.00 54.66 94 THR A N 1
ATOM 766 C CA . THR A 1 94 ? 2.343 9.176 16.280 1.00 54.66 94 THR A CA 1
ATOM 767 C C . THR A 1 94 ? 2.946 10.552 16.499 1.00 54.66 94 THR A C 1
ATOM 769 O O . THR A 1 94 ? 2.672 11.443 15.703 1.00 54.66 94 THR A O 1
ATOM 772 N N . GLY A 1 95 ? 3.748 10.721 17.555 1.00 54.75 95 GLY A N 1
ATOM 773 C CA . GLY A 1 95 ? 4.552 11.917 17.824 1.00 54.75 95 GLY A CA 1
ATOM 774 C C . GLY A 1 95 ? 3.800 13.239 17.657 1.00 54.75 95 GLY A C 1
ATOM 775 O O . GLY A 1 95 ? 3.206 13.736 18.611 1.00 54.75 95 GLY A O 1
ATOM 776 N N . ASN A 1 96 ? 3.859 13.799 16.443 1.00 43.59 96 ASN A N 1
ATOM 777 C CA . ASN A 1 96 ? 3.318 15.106 16.063 1.00 43.59 96 ASN A CA 1
ATOM 778 C C . ASN A 1 96 ? 2.008 15.065 15.242 1.00 43.59 96 ASN A C 1
ATOM 780 O O . ASN A 1 96 ? 1.410 16.122 15.051 1.00 43.59 96 ASN A O 1
ATOM 784 N N . ALA A 1 97 ? 1.556 13.902 14.761 1.00 52.62 97 ALA A N 1
ATOM 785 C CA . ALA A 1 97 ? 0.333 13.749 13.969 1.00 52.62 97 ALA A CA 1
ATOM 786 C C . ALA A 1 97 ? -0.727 12.895 14.677 1.00 52.62 97 ALA A C 1
ATOM 788 O O . ALA A 1 97 ? -0.427 12.001 15.475 1.00 52.62 97 ALA A O 1
ATOM 789 N N . GLU A 1 98 ? -1.997 13.137 14.336 1.00 54.59 98 GLU A N 1
ATOM 790 C CA . GLU A 1 98 ? -3.130 12.415 14.927 1.00 54.59 98 GLU A CA 1
ATOM 791 C C . GLU A 1 98 ? -3.111 10.902 14.635 1.00 54.59 98 GLU A C 1
ATOM 793 O O . GLU A 1 98 ? -3.744 10.135 15.371 1.00 54.59 98 GLU A O 1
ATOM 798 N N . SER A 1 99 ? -2.382 10.471 13.593 1.00 66.81 99 SER A N 1
ATOM 799 C CA . SER A 1 99 ? -1.963 9.084 13.352 1.00 66.81 99 SER A CA 1
ATOM 800 C C . SER A 1 99 ? -0.798 8.992 12.357 1.00 66.81 99 SER A C 1
ATOM 802 O O . SER A 1 99 ? -0.647 9.863 11.496 1.00 66.81 99 SER A O 1
ATOM 804 N N . GLY A 1 100 ? -0.060 7.878 12.396 1.00 69.06 100 GLY A N 1
ATOM 805 C CA . GLY A 1 100 ? 1.017 7.606 11.432 1.00 69.06 100 GLY A CA 1
ATOM 806 C C . GLY A 1 100 ? 0.515 7.480 9.995 1.00 69.06 100 GLY A C 1
ATOM 807 O O . GLY A 1 100 ? 1.221 7.833 9.056 1.00 69.06 100 GLY A O 1
ATOM 808 N N . THR A 1 101 ? -0.739 7.063 9.822 1.00 76.25 101 THR A N 1
ATOM 809 C CA . THR A 1 101 ? -1.357 6.876 8.510 1.00 76.25 101 THR A CA 1
ATOM 810 C C . THR A 1 101 ? -1.531 8.192 7.751 1.00 76.25 101 THR A C 1
ATOM 812 O O . THR A 1 101 ? -1.404 8.230 6.528 1.00 76.25 101 THR A O 1
ATOM 815 N N . GLN A 1 102 ? -1.802 9.284 8.470 1.00 79.88 102 GLN A N 1
ATOM 816 C CA . GLN A 1 102 ? -1.936 10.602 7.855 1.00 79.88 102 GLN A CA 1
ATOM 817 C C . GLN A 1 102 ? -0.579 11.133 7.379 1.00 79.88 102 GLN A C 1
ATOM 819 O O . GLN A 1 102 ? -0.487 11.602 6.248 1.00 79.88 102 GLN A O 1
ATOM 824 N N . GLU A 1 103 ? 0.480 10.995 8.187 1.00 80.56 103 GLU A N 1
ATOM 825 C CA . GLU A 1 103 ? 1.832 11.407 7.777 1.00 80.56 103 GLU A CA 1
ATOM 826 C C . GLU A 1 103 ? 2.308 10.636 6.536 1.00 80.56 103 GLU A C 1
ATOM 828 O O . GLU A 1 103 ? 2.885 11.218 5.618 1.00 80.56 103 GLU A O 1
ATOM 833 N N . GLU A 1 104 ? 2.047 9.326 6.490 1.00 82.75 104 GLU A N 1
ATOM 834 C CA . GLU A 1 104 ? 2.385 8.468 5.349 1.00 82.75 104 GLU A CA 1
ATOM 835 C C . GLU A 1 104 ? 1.653 8.906 4.071 1.00 82.75 104 GLU A C 1
ATOM 837 O O . GLU A 1 104 ? 2.252 8.953 2.993 1.00 82.75 104 GLU A O 1
ATOM 842 N N . PHE A 1 105 ? 0.372 9.269 4.188 1.00 87.06 105 PHE A N 1
ATOM 843 C CA . PHE A 1 105 ? -0.415 9.781 3.070 1.00 87.06 105 PHE A CA 1
ATOM 844 C C . PHE A 1 105 ? 0.086 11.146 2.580 1.00 87.06 105 PHE A C 1
ATOM 846 O O . PHE A 1 105 ? 0.258 11.341 1.376 1.00 87.06 105 PHE A O 1
ATOM 853 N N . GLU A 1 106 ? 0.350 12.079 3.494 1.00 87.50 106 GLU A N 1
ATOM 854 C CA . GLU A 1 106 ? 0.859 13.415 3.168 1.00 87.50 106 GLU A CA 1
ATOM 855 C C . GLU A 1 106 ? 2.220 13.341 2.469 1.00 87.50 106 GLU A C 1
ATOM 857 O O . GLU A 1 106 ? 2.417 13.984 1.435 1.00 87.50 106 GLU A O 1
ATOM 862 N N . TRP A 1 107 ? 3.128 12.498 2.971 1.00 88.75 107 TRP A N 1
ATOM 863 C CA . TRP A 1 107 ? 4.412 12.243 2.321 1.00 88.75 107 TRP A CA 1
ATOM 864 C C . TRP A 1 107 ? 4.230 11.702 0.899 1.00 88.75 107 TRP A C 1
ATOM 866 O O . TRP A 1 107 ? 4.863 12.196 -0.035 1.00 88.75 107 TRP A O 1
ATOM 876 N N . ALA A 1 108 ? 3.343 10.718 0.716 1.00 90.06 108 ALA A N 1
ATOM 877 C CA . ALA A 1 108 ? 3.106 10.108 -0.588 1.00 90.06 108 ALA A CA 1
ATOM 878 C C . ALA A 1 108 ? 2.548 11.120 -1.596 1.00 90.06 108 ALA A C 1
ATOM 880 O O . ALA A 1 108 ? 2.985 11.151 -2.746 1.00 90.06 108 ALA A O 1
ATOM 881 N N . MET A 1 109 ? 1.609 11.966 -1.162 1.00 90.25 109 MET A N 1
ATOM 882 C CA . MET A 1 109 ? 1.041 13.027 -1.993 1.00 90.25 109 MET A CA 1
ATOM 883 C C . MET A 1 109 ? 2.106 14.035 -2.416 1.00 90.25 109 MET A C 1
ATOM 885 O O . MET A 1 109 ? 2.123 14.448 -3.574 1.00 90.25 109 MET A O 1
ATOM 889 N N . GLU A 1 110 ? 2.999 14.426 -1.509 1.00 90.81 110 GLU A N 1
ATOM 890 C CA . GLU A 1 110 ? 4.057 15.380 -1.835 1.00 90.81 110 GLU A CA 1
ATOM 891 C C . GLU A 1 110 ? 5.086 14.785 -2.804 1.00 90.81 110 GLU A C 1
ATOM 893 O O . GLU A 1 110 ? 5.375 15.384 -3.838 1.00 90.81 110 GLU A O 1
ATOM 898 N N . ALA A 1 111 ? 5.544 13.555 -2.555 1.00 90.44 111 ALA A N 1
ATOM 899 C CA . ALA A 1 111 ? 6.438 12.845 -3.470 1.00 90.44 111 ALA A CA 1
ATOM 900 C C . ALA A 1 111 ? 5.816 12.679 -4.874 1.00 90.44 111 ALA A C 1
ATOM 902 O O . ALA A 1 111 ? 6.484 12.899 -5.894 1.00 90.44 111 ALA A O 1
ATOM 903 N N . ARG A 1 112 ? 4.511 12.370 -4.929 1.00 90.62 112 ARG A N 1
ATOM 904 C CA . ARG A 1 112 ? 3.749 12.241 -6.179 1.00 90.62 112 ARG A CA 1
ATOM 905 C C . ARG A 1 112 ? 3.688 13.552 -6.956 1.00 90.62 112 ARG A C 1
ATOM 907 O O . ARG A 1 112 ? 3.816 13.512 -8.176 1.00 90.62 112 ARG A O 1
ATOM 914 N N . LYS A 1 113 ? 3.526 14.706 -6.301 1.00 89.62 113 LYS A N 1
ATOM 915 C CA . LYS A 1 113 ? 3.537 16.011 -6.992 1.00 89.62 113 LYS A CA 1
ATOM 916 C C . LYS A 1 113 ? 4.883 16.311 -7.643 1.00 89.62 113 LYS A C 1
ATOM 918 O O . LYS A 1 113 ? 4.916 16.894 -8.722 1.00 89.62 113 LYS A O 1
ATOM 923 N N . GLU A 1 114 ? 5.978 15.924 -6.995 1.00 87.75 114 GLU A N 1
ATOM 924 C CA . GLU A 1 114 ? 7.331 16.191 -7.488 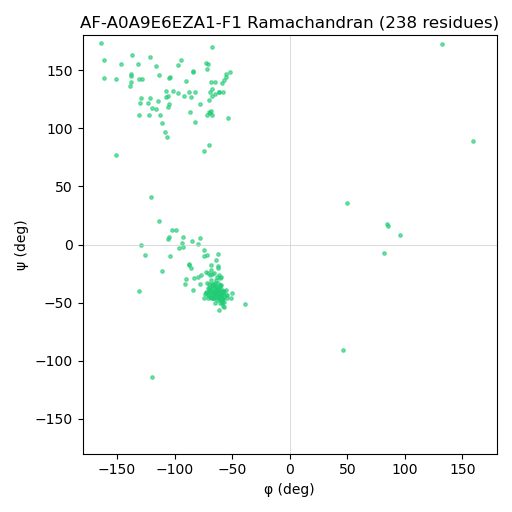1.00 87.75 114 GLU A CA 1
ATOM 925 C C . GLU A 1 114 ? 7.697 15.321 -8.698 1.00 87.75 114 GLU A C 1
ATOM 927 O O . GLU A 1 114 ? 8.332 15.801 -9.637 1.00 87.75 114 GLU A O 1
ATOM 932 N N . THR A 1 115 ? 7.324 14.036 -8.676 1.00 87.25 115 THR A N 1
ATOM 933 C CA . THR A 1 115 ? 7.866 13.039 -9.622 1.00 87.25 115 THR A CA 1
ATOM 934 C C . THR A 1 115 ? 6.814 12.264 -10.418 1.00 87.25 115 THR A C 1
ATOM 936 O O . THR A 1 115 ? 7.159 11.519 -11.334 1.00 87.25 115 THR A O 1
ATOM 939 N N . GLY A 1 116 ? 5.533 12.405 -10.075 1.00 89.00 116 GLY A N 1
ATOM 940 C CA . GLY A 1 116 ? 4.443 11.549 -10.551 1.00 89.00 116 GLY A CA 1
ATOM 941 C C . GLY A 1 116 ? 4.302 10.227 -9.784 1.00 89.00 116 GLY A C 1
ATOM 942 O O . GLY A 1 116 ? 3.313 9.524 -9.985 1.00 89.00 116 GLY A O 1
ATOM 943 N N . PHE A 1 117 ? 5.243 9.900 -8.889 1.00 92.06 117 PHE A N 1
ATOM 944 C CA . PHE A 1 117 ? 5.270 8.671 -8.093 1.00 92.06 117 PHE A CA 1
ATOM 945 C C . PHE A 1 117 ? 5.539 8.949 -6.600 1.00 92.06 117 PHE A C 1
ATOM 947 O O . PHE A 1 117 ? 6.158 9.957 -6.269 1.00 92.06 117 PHE A O 1
ATOM 954 N N . PRO A 1 118 ? 5.123 8.058 -5.684 1.00 93.38 118 PRO A N 1
ATOM 955 C CA . PRO A 1 118 ? 4.358 6.837 -5.934 1.00 93.38 118 PRO A CA 1
ATOM 956 C C . PRO A 1 118 ? 2.912 7.121 -6.344 1.00 93.38 118 PRO A C 1
ATOM 958 O O . PRO A 1 118 ? 2.335 8.145 -5.985 1.00 93.38 118 PRO A O 1
ATOM 961 N N . GLU A 1 119 ? 2.295 6.185 -7.064 1.00 93.31 119 GLU A N 1
ATOM 962 C CA . GLU A 1 119 ? 0.834 6.185 -7.135 1.00 93.31 119 GLU A CA 1
ATOM 963 C C . GLU A 1 119 ? 0.232 5.737 -5.806 1.00 93.31 119 GLU A C 1
ATOM 965 O O . GLU A 1 119 ? 0.837 4.963 -5.068 1.00 93.31 119 GLU A O 1
ATOM 970 N N . ILE A 1 120 ? -0.965 6.228 -5.496 1.00 92.19 120 ILE A N 1
ATOM 971 C CA . ILE A 1 120 ? -1.599 6.026 -4.194 1.00 92.19 120 ILE A CA 1
ATOM 972 C C . ILE A 1 120 ? -2.935 5.324 -4.407 1.00 92.19 120 ILE A C 1
ATOM 974 O O . ILE A 1 120 ? -3.768 5.780 -5.196 1.00 92.19 120 ILE A O 1
ATOM 978 N N . LYS A 1 121 ? -3.127 4.204 -3.708 1.00 93.69 121 LYS A N 1
ATOM 979 C CA . LYS A 1 121 ? -4.338 3.383 -3.769 1.00 93.69 121 LYS A CA 1
ATOM 980 C C . LYS A 1 121 ? -4.847 3.090 -2.363 1.00 93.69 121 LYS A C 1
ATOM 982 O O . LYS A 1 121 ? -4.132 2.474 -1.578 1.00 93.69 121 LYS A O 1
ATOM 987 N N . TRP A 1 122 ? -6.087 3.474 -2.070 1.00 91.88 122 TRP A N 1
ATOM 988 C CA . TRP A 1 122 ? -6.754 3.184 -0.799 1.00 91.88 122 TRP A CA 1
ATOM 989 C C . TRP A 1 122 ? -7.842 2.116 -0.936 1.00 91.88 122 TRP A C 1
ATOM 991 O O . TRP A 1 122 ? -8.716 2.194 -1.798 1.00 91.88 122 TRP A O 1
ATOM 1001 N N . PHE A 1 123 ? -7.821 1.133 -0.042 1.00 93.38 123 PHE A N 1
ATOM 1002 C CA . PHE A 1 123 ? -8.805 0.060 0.043 1.00 93.38 123 PHE A CA 1
ATOM 1003 C C . PHE A 1 123 ? -9.498 0.107 1.405 1.00 93.38 123 PHE A C 1
ATOM 1005 O O . PHE A 1 123 ? -8.869 -0.107 2.443 1.00 93.38 123 PHE A O 1
ATOM 1012 N N . PHE A 1 124 ? -10.808 0.338 1.401 1.00 92.06 124 PHE A N 1
ATOM 1013 C CA . PHE A 1 124 ? -11.618 0.419 2.616 1.00 92.06 124 PHE A CA 1
ATOM 1014 C C . PHE A 1 124 ? -12.511 -0.813 2.759 1.00 92.06 124 PHE A C 1
ATOM 1016 O O . PHE A 1 124 ? -13.276 -1.150 1.851 1.00 92.06 124 PHE A O 1
ATOM 1023 N N . ARG A 1 125 ? -12.447 -1.493 3.908 1.00 92.25 125 ARG A N 1
ATOM 1024 C CA . ARG A 1 125 ? -13.401 -2.563 4.214 1.00 92.25 125 ARG A CA 1
ATOM 1025 C C . ARG A 1 125 ? -14.779 -1.934 4.402 1.00 92.25 125 ARG A C 1
ATOM 1027 O O . ARG A 1 125 ? -14.938 -1.018 5.207 1.00 92.25 125 ARG A O 1
ATOM 1034 N N . LYS A 1 126 ? -15.786 -2.437 3.691 1.00 89.75 126 LYS A N 1
ATOM 1035 C CA . LYS A 1 126 ? -17.170 -2.009 3.880 1.00 89.75 126 LYS A CA 1
ATOM 1036 C C . LYS A 1 126 ? -17.660 -2.533 5.229 1.00 89.75 126 LYS A C 1
ATOM 1038 O O . LYS A 1 126 ? -17.788 -3.739 5.418 1.00 89.75 126 LYS A O 1
ATOM 1043 N N . ILE A 1 127 ? -17.937 -1.623 6.157 1.00 84.94 127 ILE A N 1
ATOM 1044 C CA . ILE A 1 127 ? -18.487 -1.939 7.477 1.00 84.94 127 ILE A CA 1
ATOM 1045 C C . ILE A 1 127 ? -19.919 -1.412 7.523 1.00 84.94 127 ILE A C 1
ATOM 1047 O O . ILE A 1 127 ? -20.144 -0.209 7.613 1.00 84.94 127 ILE A O 1
ATOM 1051 N N . GLU A 1 128 ? -20.895 -2.313 7.428 1.00 79.62 128 GLU A N 1
ATOM 1052 C CA . GLU A 1 128 ? -22.318 -1.948 7.530 1.00 79.62 128 GLU A CA 1
ATOM 1053 C C . GLU A 1 128 ? -22.774 -1.846 8.989 1.00 79.62 128 GLU A C 1
ATOM 1055 O O . GLU A 1 128 ? -23.677 -1.077 9.314 1.00 79.62 128 GLU A O 1
ATOM 1060 N N . LYS A 1 129 ? -22.134 -2.614 9.875 1.00 80.31 129 LYS A N 1
ATOM 1061 C CA . LYS A 1 129 ? -22.363 -2.606 11.319 1.00 80.31 129 LYS A CA 1
ATOM 1062 C C . LYS A 1 129 ? -21.028 -2.700 12.040 1.00 80.31 129 LYS A C 1
ATOM 1064 O O . LYS A 1 129 ? -20.164 -3.484 11.648 1.00 80.31 129 LYS A O 1
ATOM 1069 N N . LEU A 1 130 ? -20.861 -1.891 13.084 1.00 76.62 130 LEU A N 1
ATOM 1070 C CA . LEU A 1 130 ? -19.719 -1.987 13.992 1.00 76.62 130 LEU A CA 1
ATOM 1071 C C . LEU A 1 130 ? -19.906 -3.206 14.894 1.00 76.62 130 LEU A C 1
ATOM 1073 O O . LEU A 1 130 ? -20.372 -3.100 16.026 1.00 76.62 130 LEU A O 1
ATOM 1077 N N . ASP A 1 131 ? -19.571 -4.370 14.355 1.00 68.25 131 ASP A N 1
ATOM 1078 C CA . ASP A 1 131 ? -19.505 -5.607 15.118 1.00 68.25 131 ASP A CA 1
ATOM 1079 C C . ASP A 1 131 ? -18.138 -5.716 15.811 1.00 68.25 131 ASP A C 1
ATOM 1081 O O . ASP A 1 131 ? -17.127 -5.233 15.294 1.00 68.25 131 ASP A O 1
ATOM 1085 N N . GLY A 1 132 ? -18.103 -6.359 16.983 1.00 76.56 132 GLY A N 1
ATOM 1086 C CA . GLY A 1 132 ? -16.860 -6.599 17.728 1.00 76.56 132 GLY A CA 1
ATOM 1087 C C . GLY A 1 132 ? -16.399 -5.454 18.635 1.00 76.56 132 GLY A C 1
ATOM 1088 O O . GLY A 1 132 ? -15.238 -5.444 19.043 1.00 76.56 132 GLY A O 1
ATOM 1089 N N . LEU A 1 133 ? -17.283 -4.506 18.976 1.00 83.06 133 LEU A N 1
ATOM 1090 C CA . LEU A 1 133 ? -16.974 -3.487 19.982 1.00 83.06 133 LEU A CA 1
ATOM 1091 C C . LEU A 1 133 ? -16.636 -4.139 21.340 1.00 83.06 133 LEU A C 1
ATOM 1093 O O . LEU A 1 133 ? -17.314 -5.089 21.745 1.00 83.06 133 LEU A O 1
ATOM 1097 N N . PRO A 1 134 ? -15.620 -3.630 22.061 1.00 85.56 134 PRO A N 1
ATOM 1098 C CA . PRO A 1 134 ? -15.308 -4.081 23.412 1.00 85.56 134 PRO A CA 1
ATOM 1099 C C . PRO A 1 134 ? -16.511 -3.979 24.357 1.00 85.56 134 PRO A C 1
ATOM 1101 O O . PRO A 1 134 ? -17.288 -3.030 24.290 1.00 85.56 134 PRO A O 1
ATOM 1104 N N . THR A 1 135 ? -16.638 -4.931 25.285 1.00 89.56 135 THR A N 1
ATOM 1105 C CA . THR A 1 135 ? -17.674 -4.877 26.333 1.00 89.56 135 THR A CA 1
ATOM 1106 C C . THR A 1 135 ? -17.404 -3.767 27.350 1.00 89.56 135 THR A C 1
ATOM 1108 O O . THR A 1 135 ? -18.333 -3.267 27.980 1.00 89.56 135 THR A O 1
ATOM 1111 N N . ASP A 1 136 ? -16.133 -3.391 27.527 1.00 93.69 136 ASP A N 1
ATOM 1112 C CA . ASP A 1 136 ? -15.756 -2.259 28.368 1.00 93.69 136 ASP A CA 1
ATOM 1113 C C . ASP A 1 136 ? -16.190 -0.933 27.709 1.00 93.69 136 ASP A C 1
ATOM 1115 O O . ASP A 1 136 ? -15.783 -0.664 26.574 1.00 93.69 136 ASP A O 1
ATOM 1119 N N . PRO A 1 137 ? -16.981 -0.081 28.392 1.00 91.50 137 PRO A N 1
ATOM 1120 C CA . PRO A 1 137 ? -17.485 1.159 27.805 1.00 91.50 137 PRO A CA 1
ATOM 1121 C C . PRO A 1 137 ? -16.395 2.141 27.358 1.00 91.50 137 PRO A C 1
ATOM 1123 O O . PRO A 1 137 ? -16.576 2.829 26.357 1.00 91.50 137 PRO A O 1
ATOM 1126 N N . SER A 1 138 ? -15.269 2.221 28.074 1.00 91.12 138 SER A N 1
ATOM 1127 C CA . SER A 1 138 ? -14.175 3.139 27.733 1.00 91.12 138 SER A CA 1
ATOM 1128 C C . SER A 1 138 ? -13.476 2.693 26.451 1.00 91.12 138 SER A C 1
ATOM 1130 O O . SER A 1 138 ? -13.246 3.493 25.543 1.00 91.12 138 SER A O 1
ATOM 1132 N N . GLU A 1 139 ? -13.206 1.394 26.329 1.00 88.06 139 GLU A N 1
ATOM 1133 C CA . GLU A 1 139 ? -12.632 0.820 25.111 1.00 88.06 139 GLU A CA 1
ATOM 1134 C C . GLU A 1 139 ? -13.608 0.865 23.922 1.00 88.06 139 GLU A C 1
ATOM 1136 O O . GLU A 1 139 ? -13.185 1.106 22.790 1.00 88.06 139 GLU A O 1
ATOM 1141 N N . ALA A 1 140 ? -14.918 0.720 24.156 1.00 88.31 140 ALA A N 1
ATOM 1142 C CA . ALA A 1 140 ? -15.937 0.903 23.122 1.00 88.31 140 ALA A CA 1
ATOM 1143 C C . ALA A 1 140 ? -15.971 2.340 22.576 1.00 88.31 140 ALA A C 1
ATOM 1145 O O . ALA A 1 140 ? -16.051 2.531 21.361 1.00 88.31 140 ALA A O 1
ATOM 1146 N N . ILE A 1 141 ? -15.862 3.348 23.450 1.00 89.94 141 ILE A N 1
ATOM 1147 C CA . ILE A 1 141 ? -15.782 4.760 23.044 1.00 89.94 141 ILE A CA 1
ATOM 1148 C C . ILE A 1 141 ? -14.540 4.991 22.175 1.00 89.94 141 ILE A C 1
ATOM 1150 O O . ILE A 1 141 ? -14.658 5.539 21.082 1.00 89.94 141 ILE A O 1
ATOM 1154 N N . LYS A 1 142 ? -13.370 4.490 22.591 1.00 88.06 142 LYS A N 1
ATOM 1155 C CA . LYS A 1 142 ? -12.130 4.601 21.799 1.00 88.06 142 LYS A CA 1
ATOM 1156 C C . LYS A 1 142 ? -12.239 3.923 20.431 1.00 88.06 142 LYS A C 1
ATOM 1158 O O . LYS A 1 142 ? -11.733 4.444 19.439 1.00 88.06 142 LYS A O 1
ATOM 1163 N N . ALA A 1 143 ? -12.881 2.756 20.357 1.00 87.06 143 ALA A N 1
ATOM 1164 C CA . ALA A 1 143 ? -13.109 2.063 19.090 1.00 87.06 143 ALA A CA 1
ATOM 1165 C C . ALA A 1 143 ? -14.025 2.875 18.157 1.00 87.06 143 ALA A C 1
ATOM 1167 O O . ALA A 1 143 ? -13.763 2.962 16.956 1.00 87.06 143 ALA A O 1
ATOM 1168 N N . LEU A 1 144 ? -15.053 3.527 18.706 1.00 89.62 144 LEU A N 1
ATOM 1169 C CA . LEU A 1 144 ? -15.928 4.413 17.944 1.00 89.62 144 LEU A CA 1
ATOM 1170 C C . LEU A 1 144 ? -15.191 5.666 17.444 1.00 89.62 144 LEU A C 1
ATOM 1172 O O . LEU A 1 144 ? -15.359 6.040 16.286 1.00 89.62 144 LEU A O 1
ATOM 1176 N N . GLU A 1 145 ? -14.341 6.281 18.269 1.00 89.81 145 GLU A N 1
ATOM 1177 C CA . GLU A 1 145 ? -13.487 7.410 17.865 1.00 89.81 145 GLU A CA 1
ATOM 1178 C C . GLU A 1 145 ? -12.544 7.022 16.716 1.00 89.81 145 GLU A C 1
ATOM 1180 O O . GLU A 1 145 ? -12.385 7.763 15.745 1.00 89.81 145 GLU A O 1
ATOM 1185 N N . GLN A 1 146 ? -11.939 5.834 16.786 1.00 89.25 146 GLN A N 1
ATOM 1186 C CA . GLN A 1 146 ? -11.106 5.296 15.708 1.00 89.25 146 GLN A CA 1
ATOM 1187 C C . GLN A 1 146 ? -11.894 5.132 14.408 1.00 89.25 146 GLN A C 1
ATOM 1189 O O . GLN A 1 146 ? -11.421 5.541 13.348 1.00 89.25 146 GLN A O 1
ATOM 1194 N N . TRP A 1 147 ? -13.111 4.597 14.490 1.00 90.38 147 TRP A N 1
ATOM 1195 C CA . TRP A 1 147 ? -13.974 4.460 13.325 1.00 90.38 147 TRP A CA 1
ATOM 1196 C C . TRP A 1 147 ? -14.384 5.812 12.732 1.00 90.38 147 TRP A C 1
ATOM 1198 O O . TRP A 1 147 ? -14.362 5.981 11.513 1.00 90.38 147 TRP A O 1
ATOM 1208 N N . GLN A 1 148 ? -14.699 6.801 13.573 1.00 90.81 148 GLN A N 1
ATOM 1209 C CA . GLN A 1 148 ? -14.993 8.164 13.120 1.00 90.81 148 GLN A CA 1
ATOM 1210 C C . GLN A 1 148 ? -13.819 8.766 12.340 1.00 90.81 148 GLN A C 1
ATOM 1212 O O . GLN A 1 148 ? -14.037 9.387 11.300 1.00 90.81 148 GLN A O 1
ATOM 1217 N N . LYS A 1 149 ? -12.577 8.524 12.778 1.00 90.88 149 LYS A N 1
ATOM 1218 C CA . LYS A 1 149 ? -11.378 8.947 12.039 1.00 90.88 149 LYS A CA 1
ATOM 1219 C C . LYS A 1 149 ? -11.254 8.261 10.677 1.00 90.88 149 LYS A C 1
ATOM 1221 O O . LYS A 1 149 ? -10.952 8.934 9.696 1.00 90.88 149 LYS A O 1
ATOM 1226 N N . VAL A 1 150 ? -11.545 6.959 10.584 1.00 90.75 150 VAL A N 1
ATOM 1227 C CA . VAL A 1 150 ? -11.584 6.253 9.287 1.00 90.75 150 VAL A CA 1
ATOM 1228 C C . VAL A 1 150 ? -12.622 6.880 8.356 1.00 90.75 150 VAL A C 1
ATOM 1230 O O . VAL A 1 150 ? -12.324 7.125 7.189 1.00 90.75 150 VAL A O 1
ATOM 1233 N N . GLN A 1 151 ? -13.824 7.175 8.860 1.00 90.88 151 GLN A N 1
ATOM 1234 C CA . GLN A 1 151 ? -14.879 7.815 8.069 1.00 90.88 151 GLN A CA 1
ATOM 1235 C C . GLN A 1 151 ? -14.468 9.210 7.585 1.00 90.88 151 GLN A C 1
ATOM 1237 O O . GLN A 1 151 ? -14.633 9.518 6.404 1.00 90.88 151 GLN A O 1
ATOM 1242 N N . ALA A 1 152 ? -13.874 10.024 8.461 1.00 91.12 152 ALA A N 1
ATOM 1243 C CA . ALA A 1 152 ? -13.370 11.347 8.105 1.00 91.12 152 ALA A CA 1
ATOM 1244 C C . ALA A 1 152 ? -12.280 11.270 7.026 1.00 91.12 152 ALA A C 1
ATOM 1246 O O . ALA A 1 152 ? -12.339 11.990 6.030 1.00 91.12 152 ALA A O 1
ATOM 1247 N N . PHE A 1 153 ? -11.323 10.352 7.171 1.00 90.19 153 PHE A N 1
ATOM 1248 C CA . PHE A 1 153 ? -10.264 10.159 6.185 1.00 90.19 153 PHE A CA 1
ATOM 1249 C C . PHE A 1 153 ? -10.796 9.638 4.848 1.00 90.19 153 PHE A C 1
ATOM 1251 O O . PHE A 1 153 ? -10.394 10.111 3.787 1.00 90.19 153 PHE A O 1
ATOM 1258 N N . ARG A 1 154 ? -11.757 8.710 4.871 1.00 87.81 154 ARG A N 1
ATOM 1259 C CA . ARG A 1 154 ? -12.439 8.250 3.658 1.00 87.81 154 ARG A CA 1
ATOM 1260 C C . ARG A 1 154 ? -13.119 9.416 2.938 1.00 87.81 154 ARG A C 1
ATOM 1262 O O . ARG A 1 154 ? -12.951 9.558 1.730 1.00 87.81 154 ARG A O 1
ATOM 1269 N N . GLN A 1 155 ? -13.852 10.256 3.667 1.00 87.12 155 GLN A N 1
ATOM 1270 C CA . GLN A 1 155 ? -14.501 11.438 3.100 1.00 87.12 155 GLN A CA 1
ATOM 1271 C C . GLN A 1 155 ? -13.472 12.436 2.550 1.00 87.12 155 GLN A C 1
ATOM 1273 O O . GLN A 1 155 ? -13.675 13.009 1.482 1.00 87.12 155 GLN A O 1
ATOM 1278 N N . GLN A 1 156 ? -12.335 12.603 3.230 1.00 86.38 156 GLN A N 1
ATOM 1279 C CA . GLN A 1 156 ? -11.223 13.403 2.727 1.00 86.38 156 GLN A CA 1
ATOM 1280 C C . GLN A 1 156 ? -10.732 12.877 1.374 1.00 86.38 156 GLN A C 1
ATOM 1282 O O . GLN A 1 156 ? -10.592 13.679 0.457 1.00 86.38 156 GLN A O 1
ATOM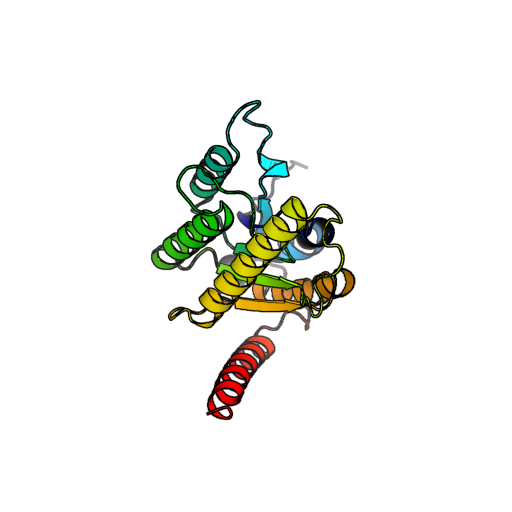 1287 N N . MET A 1 157 ? -10.528 11.560 1.218 1.00 82.12 157 MET A N 1
ATOM 1288 C CA . MET A 1 157 ? -10.087 10.964 -0.055 1.00 82.12 157 MET A CA 1
ATOM 1289 C C . MET A 1 157 ? -11.081 11.206 -1.197 1.00 82.12 157 MET A C 1
ATOM 1291 O O . MET A 1 157 ? -10.666 11.418 -2.334 1.00 82.12 157 MET A O 1
ATOM 1295 N N . GLN A 1 158 ? -12.383 11.196 -0.899 1.00 78.75 158 GLN A N 1
ATOM 1296 C CA . GLN A 1 158 ? -13.443 11.451 -1.881 1.00 78.75 158 GLN A CA 1
ATOM 1297 C C . GLN A 1 158 ? -13.458 12.900 -2.377 1.00 78.75 158 GLN A C 1
ATOM 1299 O O . GLN A 1 158 ? -13.807 13.150 -3.525 1.00 78.75 158 GLN A O 1
ATOM 1304 N N . ASN A 1 159 ? -13.052 13.836 -1.521 1.00 80.38 159 ASN A N 1
ATOM 1305 C CA . ASN A 1 159 ? -13.100 15.271 -1.788 1.00 80.38 159 ASN A CA 1
ATOM 1306 C C . ASN A 1 159 ? -11.750 15.847 -2.253 1.00 80.38 159 ASN A C 1
ATOM 1308 O O . ASN A 1 159 ? -11.568 17.065 -2.256 1.00 80.38 159 ASN A O 1
ATOM 1312 N N . LEU A 1 160 ? -10.776 15.000 -2.604 1.00 77.12 160 LEU A N 1
ATOM 1313 C CA . LEU A 1 160 ? -9.479 15.467 -3.089 1.00 77.12 160 LEU A CA 1
ATOM 1314 C C . LEU A 1 160 ? -9.604 16.105 -4.476 1.00 77.12 160 LEU A C 1
ATOM 1316 O O . LEU A 1 160 ? -10.125 15.501 -5.409 1.00 77.12 160 LEU A O 1
ATOM 1320 N N . ASN A 1 161 ? -9.021 17.297 -4.627 1.00 73.38 161 ASN A N 1
ATOM 1321 C CA . ASN A 1 161 ? -8.920 17.979 -5.923 1.00 73.38 161 ASN A CA 1
ATOM 1322 C C . ASN A 1 161 ? -8.029 17.219 -6.923 1.00 73.38 161 ASN A C 1
ATOM 1324 O O . ASN A 1 161 ? -8.273 17.266 -8.124 1.00 73.38 161 ASN A O 1
ATOM 1328 N N . ASP A 1 162 ? -6.991 16.541 -6.425 1.00 73.69 162 ASP A N 1
ATOM 1329 C CA . ASP A 1 162 ? -6.187 15.573 -7.178 1.00 73.69 162 ASP A CA 1
ATOM 1330 C C . ASP A 1 162 ? -6.569 14.170 -6.683 1.00 73.69 162 ASP A C 1
ATOM 1332 O O . ASP A 1 162 ? -6.054 13.727 -5.648 1.00 73.69 162 ASP A O 1
ATOM 1336 N N . PRO A 1 163 ? -7.541 13.508 -7.339 1.00 74.25 163 PRO A N 1
ATOM 1337 C CA . PRO A 1 163 ? -8.099 12.270 -6.835 1.00 74.25 163 PRO A CA 1
ATOM 1338 C C . PRO A 1 163 ? -7.058 11.153 -6.881 1.00 74.25 163 PRO A C 1
ATOM 1340 O O . PRO A 1 163 ? -6.390 10.911 -7.889 1.00 74.25 163 PRO A O 1
ATOM 1343 N N . VAL A 1 164 ? -6.974 10.426 -5.774 1.00 79.94 164 VAL A N 1
ATOM 1344 C CA . VAL A 1 164 ? -6.260 9.152 -5.696 1.00 79.94 164 VAL A CA 1
ATOM 1345 C C . VAL A 1 164 ? -7.243 8.011 -5.918 1.00 79.94 164 VAL A C 1
ATOM 1347 O O . VAL A 1 164 ? -8.454 8.160 -5.732 1.00 79.94 164 VAL A O 1
ATOM 1350 N N . PHE A 1 165 ? -6.734 6.845 -6.306 1.00 86.44 165 PHE A N 1
ATOM 1351 C CA . PHE A 1 165 ? -7.584 5.666 -6.395 1.00 86.44 165 PHE A CA 1
ATOM 1352 C C . PHE A 1 165 ? -8.088 5.302 -4.998 1.00 86.44 165 PHE A C 1
ATOM 1354 O O . PHE A 1 165 ? -7.296 5.140 -4.065 1.00 86.44 165 PHE A O 1
ATOM 1361 N N . TYR A 1 166 ? -9.394 5.107 -4.868 1.00 87.69 166 TYR A N 1
ATOM 1362 C CA . TYR A 1 166 ? -9.980 4.503 -3.686 1.00 87.69 166 TYR A CA 1
ATOM 1363 C C . TYR A 1 166 ? -11.072 3.514 -4.088 1.00 87.69 166 TYR A C 1
ATOM 1365 O O . TYR A 1 166 ? -11.793 3.719 -5.064 1.00 87.69 166 TYR A O 1
ATOM 1373 N N . THR A 1 167 ? -11.206 2.429 -3.332 1.00 87.06 167 THR A N 1
ATOM 1374 C CA . THR A 1 167 ? -12.293 1.466 -3.517 1.00 87.06 167 THR A CA 1
ATOM 1375 C C . THR A 1 167 ? -12.708 0.859 -2.191 1.00 87.06 167 THR A C 1
ATOM 1377 O O . THR A 1 167 ? -11.919 0.756 -1.250 1.00 87.06 167 THR A O 1
ATOM 1380 N N . GLU A 1 168 ? -13.952 0.398 -2.138 1.00 88.12 168 GLU A N 1
ATOM 1381 C CA . GLU A 1 168 ? -14.435 -0.440 -1.049 1.00 88.12 168 GLU A CA 1
ATOM 1382 C C . GLU A 1 168 ? -14.376 -1.922 -1.420 1.00 88.12 168 GLU A C 1
ATOM 1384 O O . GLU A 1 168 ? -14.440 -2.289 -2.597 1.00 88.12 168 GLU A O 1
ATOM 1389 N N . TYR A 1 169 ? -14.282 -2.782 -0.408 1.00 90.31 169 TYR A N 1
ATOM 1390 C CA . TYR A 1 169 ? -14.396 -4.231 -0.555 1.00 90.31 169 TYR A CA 1
ATOM 1391 C C . TYR A 1 169 ? -15.251 -4.827 0.576 1.00 90.31 169 TYR A C 1
ATOM 1393 O O . TYR A 1 169 ? -15.238 -4.314 1.693 1.00 90.31 169 TYR A O 1
ATOM 1401 N N . PRO A 1 170 ? -16.018 -5.902 0.319 1.00 85.12 170 PRO A N 1
ATOM 1402 C CA . PRO A 1 170 ? -17.063 -6.346 1.246 1.00 85.12 170 PRO A CA 1
ATOM 1403 C C . PRO A 1 170 ? -16.539 -7.111 2.468 1.00 85.12 170 PRO A C 1
ATOM 1405 O O . PRO A 1 170 ? -17.131 -7.040 3.537 1.00 85.12 170 PRO A O 1
ATOM 1408 N N . CYS A 1 171 ? -15.463 -7.883 2.316 1.00 83.00 171 CYS A N 1
ATOM 1409 C CA . CYS A 1 171 ? -14.890 -8.714 3.375 1.00 83.00 171 CYS A CA 1
ATOM 1410 C C . CYS A 1 171 ? -13.467 -9.156 3.009 1.00 83.00 171 CYS A C 1
ATOM 1412 O O . CYS A 1 171 ? -13.041 -8.982 1.866 1.00 83.00 171 CYS A O 1
ATOM 1414 N N . GLU A 1 172 ? -12.769 -9.801 3.944 1.00 81.62 172 GLU A N 1
ATOM 1415 C CA . GLU A 1 172 ? -11.403 -10.324 3.763 1.00 81.62 172 GLU A CA 1
ATOM 1416 C C . GLU A 1 172 ? -11.258 -11.192 2.505 1.00 81.62 172 GLU A C 1
ATOM 1418 O O . GLU A 1 172 ? -10.359 -10.986 1.692 1.00 81.62 172 GLU A O 1
ATOM 1423 N N . ALA A 1 173 ? -12.198 -12.117 2.278 1.00 80.19 173 ALA A N 1
ATOM 1424 C CA . ALA A 1 173 ? -12.200 -12.964 1.083 1.00 80.19 173 ALA A CA 1
ATOM 1425 C C . ALA A 1 173 ? -12.479 -12.177 -0.214 1.00 80.19 173 ALA A C 1
ATOM 1427 O O . ALA A 1 173 ? -12.086 -12.597 -1.304 1.00 80.19 173 ALA A O 1
ATOM 1428 N N . GLY A 1 174 ? -13.173 -11.040 -0.109 1.00 85.75 174 GLY A N 1
ATOM 1429 C CA . GLY A 1 174 ? -13.441 -10.133 -1.221 1.00 85.75 174 GLY A CA 1
ATOM 1430 C C . GLY A 1 174 ? -12.258 -9.225 -1.563 1.00 85.75 174 GLY A C 1
ATOM 1431 O O . GLY A 1 174 ? -12.112 -8.860 -2.729 1.00 85.75 174 GLY A O 1
ATOM 1432 N N . PHE A 1 175 ? -11.404 -8.901 -0.585 1.00 93.06 175 PHE A N 1
ATOM 1433 C CA . PHE A 1 175 ? -10.259 -8.007 -0.768 1.00 93.06 175 PHE A CA 1
ATOM 1434 C C . PHE A 1 175 ? -9.319 -8.501 -1.865 1.00 93.06 175 PHE A C 1
ATOM 1436 O O . PHE A 1 175 ? -9.072 -7.768 -2.817 1.00 93.06 175 PHE A O 1
ATOM 1443 N N . ALA A 1 176 ? -8.853 -9.753 -1.770 1.00 89.62 176 ALA A N 1
ATOM 1444 C CA . ALA A 1 176 ? -7.861 -10.303 -2.696 1.00 89.62 176 ALA A CA 1
ATOM 1445 C C . ALA A 1 176 ? -8.308 -10.179 -4.160 1.00 89.62 176 ALA A C 1
ATOM 1447 O O . ALA A 1 176 ? -7.548 -9.715 -4.996 1.00 89.62 176 ALA A O 1
ATOM 1448 N N . LYS A 1 177 ? -9.579 -10.471 -4.462 1.00 86.19 177 LYS A N 1
ATOM 1449 C CA . LYS A 1 177 ? -10.117 -10.352 -5.827 1.00 86.19 177 LYS A CA 1
ATOM 1450 C C . LYS A 1 177 ? -10.127 -8.912 -6.338 1.00 86.19 177 LYS A C 1
ATOM 1452 O O . LYS A 1 177 ? -9.790 -8.670 -7.495 1.00 86.19 177 LYS A O 1
ATOM 1457 N N . VAL A 1 178 ? -10.558 -7.965 -5.501 1.00 89.25 178 VAL A N 1
ATOM 1458 C CA . VAL A 1 178 ? -10.596 -6.538 -5.862 1.00 89.25 178 VAL A CA 1
ATOM 1459 C C . VAL A 1 178 ? -9.176 -6.017 -6.070 1.00 89.25 178 VAL A C 1
ATOM 1461 O O . VAL A 1 178 ? -8.908 -5.368 -7.079 1.00 89.25 178 VAL A O 1
ATOM 1464 N N . PHE A 1 179 ? -8.283 -6.364 -5.144 1.00 92.56 179 PHE A N 1
ATOM 1465 C CA . PHE A 1 179 ? -6.873 -6.010 -5.152 1.00 92.56 179 PHE A CA 1
ATOM 1466 C C . PHE A 1 179 ? -6.149 -6.567 -6.380 1.00 92.56 179 PHE A C 1
ATOM 1468 O O . PHE A 1 179 ? -5.606 -5.804 -7.168 1.00 92.56 179 PHE A O 1
ATOM 1475 N N . GLU A 1 180 ? -6.194 -7.881 -6.601 1.00 89.50 180 GLU A N 1
ATOM 1476 C CA . GLU A 1 180 ? -5.529 -8.552 -7.723 1.00 89.50 180 GLU A CA 1
ATOM 1477 C C . GLU A 1 180 ? -5.995 -8.011 -9.072 1.00 89.50 180 GLU A C 1
ATOM 1479 O O . GLU A 1 180 ? -5.179 -7.783 -9.964 1.00 89.50 180 GLU A O 1
ATOM 1484 N N . ARG A 1 181 ? -7.303 -7.785 -9.236 1.00 87.12 181 ARG A N 1
ATOM 1485 C CA . ARG A 1 181 ? -7.844 -7.214 -10.471 1.00 87.12 181 ARG A CA 1
ATOM 1486 C C . ARG A 1 181 ? -7.268 -5.824 -10.731 1.00 87.12 181 ARG A C 1
ATOM 1488 O O . ARG A 1 181 ? -6.809 -5.564 -11.836 1.00 87.12 181 ARG A O 1
ATOM 1495 N N . ASP A 1 182 ? -7.314 -4.943 -9.736 1.00 90.19 182 ASP A N 1
ATOM 1496 C CA . ASP A 1 182 ? -6.799 -3.579 -9.865 1.00 90.19 182 ASP A CA 1
ATOM 1497 C C . ASP A 1 182 ? -5.283 -3.563 -10.118 1.00 90.19 182 ASP A C 1
ATOM 1499 O O . ASP A 1 182 ? -4.813 -2.929 -11.063 1.00 90.19 182 ASP A O 1
ATOM 1503 N N . LEU A 1 183 ? -4.517 -4.322 -9.331 1.00 92.94 183 LEU A N 1
ATOM 1504 C CA . LEU A 1 183 ? -3.061 -4.325 -9.415 1.00 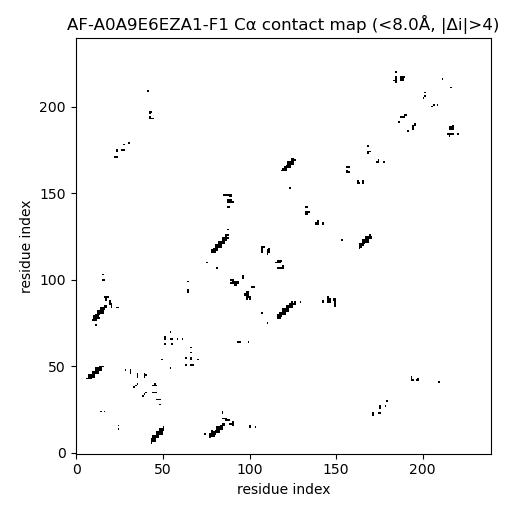92.94 183 LEU A CA 1
ATOM 1505 C C . LEU A 1 183 ? -2.541 -4.947 -10.709 1.00 92.94 183 LEU A C 1
ATOM 1507 O O . LEU A 1 183 ? -1.579 -4.427 -11.266 1.00 92.94 183 LEU A O 1
ATOM 1511 N N . ASN A 1 184 ? -3.156 -6.016 -11.221 1.00 88.38 184 ASN A N 1
ATOM 1512 C CA . ASN A 1 184 ? -2.742 -6.590 -12.505 1.00 88.38 184 ASN A CA 1
ATOM 1513 C C . ASN A 1 184 ? -2.929 -5.595 -13.658 1.00 88.38 184 ASN A C 1
ATOM 1515 O O . ASN A 1 184 ? -2.060 -5.488 -14.525 1.00 88.38 184 ASN A O 1
ATOM 1519 N N . LEU A 1 185 ? -4.027 -4.833 -13.649 1.00 85.44 185 LEU A N 1
ATOM 1520 C CA . LEU A 1 185 ? -4.279 -3.799 -14.654 1.00 85.44 185 LEU A CA 1
ATOM 1521 C C . LEU A 1 185 ? -3.294 -2.638 -14.511 1.00 85.44 185 LEU A C 1
ATOM 1523 O O . LEU A 1 185 ? -2.703 -2.206 -15.499 1.00 85.44 185 LEU A O 1
ATOM 1527 N N . TRP A 1 186 ? -3.066 -2.179 -13.281 1.00 91.56 186 TRP A N 1
ATOM 1528 C CA . TRP A 1 186 ? -2.105 -1.122 -12.984 1.00 91.56 186 TRP A CA 1
ATOM 1529 C C . TRP A 1 186 ? -0.675 -1.500 -13.399 1.00 91.56 186 TRP A C 1
ATOM 1531 O O . TRP A 1 186 ? 0.001 -0.716 -14.066 1.00 91.56 186 TRP A O 1
ATOM 1541 N N . LEU A 1 187 ? -0.228 -2.718 -13.070 1.00 91.00 187 LEU A N 1
ATOM 1542 C CA . LEU A 1 187 ? 1.115 -3.216 -13.382 1.00 91.00 187 LEU A CA 1
ATOM 1543 C C . LEU A 1 187 ? 1.378 -3.336 -14.887 1.00 91.00 187 LEU A C 1
ATOM 1545 O O . LEU A 1 187 ? 2.522 -3.186 -15.313 1.00 91.00 187 LEU A O 1
ATOM 1549 N N . ALA A 1 188 ? 0.349 -3.604 -15.688 1.00 86.62 188 ALA A N 1
ATOM 1550 C CA . ALA A 1 188 ? 0.480 -3.750 -17.136 1.00 86.62 188 ALA A CA 1
ATOM 1551 C C . ALA A 1 188 ? 0.238 -2.464 -17.929 1.00 86.62 188 ALA A C 1
ATOM 1553 O O . ALA A 1 188 ? 0.358 -2.469 -19.157 1.00 86.62 188 ALA A O 1
ATOM 1554 N N . ALA A 1 189 ? -0.112 -1.371 -17.257 1.00 86.44 189 ALA A N 1
ATOM 1555 C CA . ALA A 1 189 ? -0.437 -0.137 -17.940 1.00 86.44 189 ALA A CA 1
ATOM 1556 C C . ALA A 1 189 ? 0.797 0.442 -18.681 1.00 86.44 189 ALA A C 1
ATOM 1558 O O . ALA A 1 189 ? 1.924 0.367 -18.183 1.00 86.44 189 ALA A O 1
ATOM 1559 N N . PRO A 1 190 ? 0.636 0.992 -19.896 1.00 85.38 190 PRO A N 1
ATOM 1560 C CA . PRO A 1 190 ? 1.758 1.411 -20.737 1.00 85.38 190 PRO A CA 1
ATOM 1561 C C . PRO A 1 190 ? 2.518 2.618 -20.175 1.00 85.38 190 PRO A C 1
ATOM 1563 O O . PRO A 1 190 ? 3.681 2.814 -20.516 1.00 85.38 190 PRO A O 1
ATOM 1566 N N . GLU A 1 191 ? 1.890 3.411 -19.306 1.00 86.94 191 GLU A N 1
ATOM 1567 C CA . GLU A 1 191 ? 2.516 4.542 -18.621 1.00 86.94 191 GLU A CA 1
ATOM 1568 C C . GLU A 1 191 ? 3.515 4.128 -17.529 1.00 86.94 191 GLU A C 1
ATOM 1570 O O . GLU A 1 191 ? 4.236 4.976 -17.0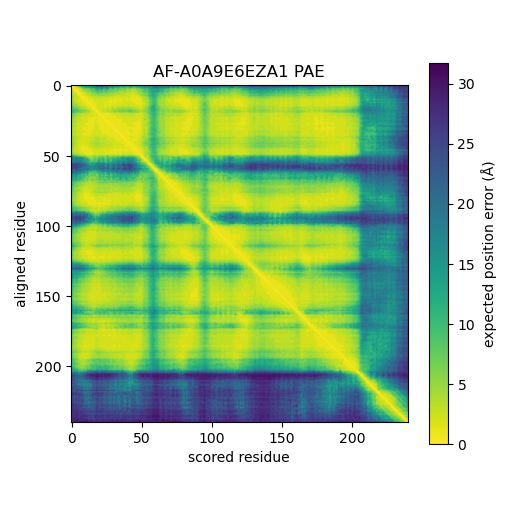01 1.00 86.94 191 GLU A O 1
ATOM 1575 N N . ARG A 1 192 ? 3.587 2.836 -17.174 1.00 91.69 192 ARG A N 1
ATOM 1576 C CA . ARG A 1 192 ? 4.518 2.367 -16.146 1.00 91.69 192 ARG A CA 1
ATOM 1577 C C . ARG A 1 192 ? 5.973 2.475 -16.628 1.00 91.69 192 ARG A C 1
ATOM 1579 O O . ARG A 1 192 ? 6.266 2.077 -17.760 1.00 91.69 192 ARG A O 1
ATOM 1586 N N . PRO A 1 193 ? 6.926 2.885 -15.765 1.00 90.19 193 PRO A N 1
ATOM 1587 C CA . PRO A 1 193 ? 8.336 3.009 -16.150 1.00 90.19 193 PRO A CA 1
ATOM 1588 C C . PRO A 1 193 ? 8.926 1.714 -16.731 1.00 90.19 193 PRO A C 1
ATOM 1590 O O . PRO A 1 193 ? 9.647 1.742 -17.728 1.00 90.19 193 PRO A O 1
ATOM 1593 N N . TRP A 1 194 ? 8.557 0.563 -16.163 1.00 91.12 194 TRP A N 1
ATOM 1594 C CA . TRP A 1 194 ? 9.011 -0.750 -16.633 1.00 91.12 194 TRP A CA 1
ATOM 1595 C C . TRP A 1 194 ? 8.364 -1.192 -17.957 1.00 91.12 194 TRP A C 1
ATOM 1597 O O . TRP A 1 194 ? 8.951 -1.987 -18.695 1.00 91.12 194 TRP A O 1
ATOM 1607 N N . ALA A 1 195 ? 7.182 -0.672 -18.309 1.00 87.31 195 ALA A N 1
ATOM 1608 C CA . ALA A 1 195 ? 6.555 -0.938 -19.603 1.00 87.31 195 ALA A CA 1
ATOM 1609 C C . ALA A 1 195 ? 7.278 -0.186 -20.733 1.00 87.31 195 ALA A C 1
ATOM 1611 O O . ALA A 1 195 ? 7.580 -0.772 -21.778 1.00 87.31 195 ALA A O 1
ATOM 1612 N N . ALA A 1 196 ? 7.633 1.082 -20.495 1.00 82.69 196 ALA A N 1
ATOM 1613 C CA . ALA A 1 196 ? 8.431 1.882 -21.422 1.00 82.69 196 ALA A CA 1
ATOM 1614 C C . ALA A 1 196 ? 9.816 1.259 -21.673 1.00 82.69 196 ALA A C 1
ATOM 1616 O O . ALA A 1 196 ? 10.280 1.195 -22.813 1.00 82.69 196 ALA A O 1
ATOM 1617 N N . GLU A 1 197 ? 10.454 0.729 -20.629 1.00 81.69 197 GLU A N 1
ATOM 1618 C CA . GLU A 1 197 ? 11.752 0.066 -20.748 1.00 81.69 197 GLU A CA 1
ATOM 1619 C C . GLU A 1 197 ? 11.681 -1.222 -21.583 1.00 81.69 197 GLU A C 1
ATOM 1621 O O . GLU A 1 197 ? 12.536 -1.458 -22.444 1.00 81.69 197 GLU A O 1
ATOM 1626 N N . LEU A 1 198 ? 10.636 -2.036 -21.396 1.00 81.19 198 LEU A N 1
ATOM 1627 C CA . LEU A 1 198 ? 10.394 -3.209 -22.238 1.00 81.19 198 LEU A CA 1
ATOM 1628 C C . LEU A 1 198 ? 10.193 -2.811 -23.708 1.00 81.19 198 LEU A C 1
ATOM 1630 O O . LEU A 1 198 ? 10.759 -3.449 -24.601 1.00 81.19 198 LEU A O 1
ATOM 1634 N N . ALA A 1 199 ? 9.419 -1.755 -23.973 1.00 79.06 199 ALA A N 1
ATOM 1635 C CA . ALA A 1 199 ? 9.201 -1.248 -25.326 1.00 79.06 199 ALA A CA 1
ATOM 1636 C C . ALA A 1 199 ? 10.511 -0.774 -25.981 1.00 79.06 199 ALA A C 1
ATOM 1638 O O . ALA A 1 199 ? 10.798 -1.151 -27.119 1.00 79.06 199 ALA A O 1
ATOM 1639 N N . ALA A 1 200 ? 11.349 -0.034 -25.248 1.00 80.00 200 ALA A N 1
ATOM 1640 C CA . ALA A 1 200 ? 12.655 0.420 -25.725 1.00 80.00 200 ALA A CA 1
ATOM 1641 C C . ALA A 1 200 ? 13.596 -0.755 -26.053 1.00 80.00 200 ALA A C 1
ATOM 1643 O O . ALA A 1 200 ? 14.233 -0.772 -27.107 1.00 80.00 200 ALA A O 1
ATOM 1644 N N . ARG A 1 201 ? 13.637 -1.789 -25.199 1.00 76.56 201 ARG A N 1
ATOM 1645 C CA . ARG A 1 201 ? 14.429 -3.013 -25.434 1.00 76.56 201 ARG A CA 1
ATOM 1646 C C . ARG A 1 201 ? 13.960 -3.791 -26.665 1.00 76.56 201 ARG A C 1
ATOM 1648 O O . ARG A 1 201 ? 14.789 -4.312 -27.411 1.00 76.56 201 ARG A O 1
ATOM 1655 N N . ARG A 1 202 ? 12.643 -3.857 -26.892 1.00 75.75 202 ARG A N 1
ATOM 1656 C CA . ARG A 1 202 ? 12.058 -4.469 -28.098 1.00 75.75 202 ARG A CA 1
ATOM 1657 C C . ARG A 1 202 ? 12.447 -3.698 -29.358 1.00 75.75 202 ARG A C 1
ATOM 1659 O O . ARG A 1 202 ? 12.857 -4.320 -30.333 1.00 75.75 202 ARG A O 1
ATOM 1666 N N . ALA A 1 203 ? 12.376 -2.366 -29.325 1.00 75.56 203 ALA A N 1
ATOM 1667 C CA . ALA A 1 203 ? 12.783 -1.515 -30.444 1.00 75.56 203 ALA A CA 1
ATOM 1668 C C . ALA A 1 203 ? 14.283 -1.651 -30.775 1.00 75.56 203 ALA A C 1
ATOM 1670 O O . ALA A 1 203 ? 14.662 -1.607 -31.941 1.00 75.56 203 ALA A O 1
ATOM 1671 N N . ALA A 1 204 ? 15.126 -1.891 -29.767 1.00 75.56 204 ALA A N 1
ATOM 1672 C CA . ALA A 1 204 ? 16.564 -2.114 -29.922 1.00 75.56 204 ALA A CA 1
ATOM 1673 C C . ALA A 1 204 ? 16.952 -3.529 -30.420 1.00 75.56 204 ALA A C 1
ATOM 1675 O O . ALA A 1 204 ? 18.139 -3.846 -30.482 1.00 75.56 204 ALA A O 1
ATOM 1676 N N . GLY A 1 205 ? 15.987 -4.390 -30.777 1.00 62.75 205 GLY A N 1
ATOM 1677 C CA . GLY A 1 205 ? 16.253 -5.712 -31.364 1.00 62.75 205 GLY A CA 1
ATOM 1678 C C . GLY A 1 205 ? 16.509 -6.846 -30.361 1.00 62.75 205 GLY A C 1
ATOM 1679 O O . GLY A 1 205 ? 17.011 -7.901 -30.748 1.00 62.75 205 GLY A O 1
ATOM 1680 N N . GLY A 1 206 ? 16.161 -6.671 -29.079 1.00 56.28 206 GLY A N 1
ATOM 1681 C CA . GLY A 1 206 ? 16.250 -7.730 -28.069 1.00 56.28 206 GLY A CA 1
ATOM 1682 C C . GLY A 1 206 ? 15.243 -8.861 -28.320 1.00 56.28 206 GLY A C 1
ATOM 1683 O O . GLY A 1 206 ? 14.034 -8.674 -28.183 1.00 56.28 206 GLY A O 1
ATOM 1684 N N . ALA A 1 207 ? 15.731 -10.048 -28.682 1.00 43.56 207 ALA A N 1
ATOM 1685 C CA . ALA A 1 207 ? 14.910 -11.220 -28.977 1.00 43.56 207 ALA A CA 1
ATOM 1686 C C . ALA A 1 207 ? 14.195 -11.796 -27.735 1.00 43.56 207 ALA A C 1
ATOM 1688 O O . ALA A 1 207 ? 14.840 -12.299 -26.820 1.00 43.56 207 ALA A O 1
ATOM 1689 N N . ALA A 1 208 ? 12.858 -11.729 -27.756 1.00 42.44 208 ALA A N 1
ATOM 1690 C CA . ALA A 1 208 ? 11.853 -12.725 -27.345 1.00 42.44 208 ALA A CA 1
ATOM 1691 C C . ALA A 1 208 ? 10.540 -11.966 -27.090 1.00 42.44 208 ALA A C 1
ATOM 1693 O O . ALA A 1 208 ? 10.267 -11.485 -25.988 1.00 42.44 208 ALA A O 1
ATOM 1694 N N . ALA A 1 209 ? 9.726 -11.801 -28.133 1.00 42.72 209 ALA A N 1
ATOM 1695 C CA . ALA A 1 209 ? 8.396 -11.225 -28.003 1.00 42.72 209 ALA A CA 1
ATOM 1696 C C . ALA A 1 209 ? 7.480 -12.219 -27.270 1.00 42.72 209 ALA A C 1
ATOM 1698 O O . ALA A 1 209 ? 6.779 -13.007 -27.896 1.00 42.72 209 ALA A O 1
ATOM 1699 N N . MET A 1 210 ? 7.486 -12.203 -25.937 1.00 45.94 210 MET A N 1
ATOM 1700 C CA . MET A 1 210 ? 6.390 -12.795 -25.175 1.00 45.94 210 MET A CA 1
ATOM 1701 C C . MET A 1 210 ? 5.182 -11.870 -25.355 1.00 45.94 210 MET A C 1
ATOM 1703 O O . MET A 1 210 ? 5.213 -10.705 -24.942 1.00 45.94 210 MET A O 1
ATOM 1707 N N . ALA A 1 211 ? 4.153 -12.342 -26.060 1.00 46.59 211 ALA A N 1
ATOM 1708 C CA . ALA A 1 211 ? 2.880 -11.637 -26.122 1.00 46.59 211 ALA A CA 1
ATOM 1709 C C . ALA A 1 211 ? 2.356 -11.471 -24.688 1.00 46.59 211 ALA A C 1
ATOM 1711 O O . ALA A 1 211 ? 2.372 -12.432 -23.919 1.00 46.59 211 ALA A O 1
ATOM 1712 N N . LEU A 1 212 ? 1.937 -10.256 -24.317 1.00 45.91 212 LEU A N 1
ATOM 1713 C CA . LEU A 1 212 ? 1.280 -10.045 -23.028 1.00 45.91 212 LEU A CA 1
ATOM 1714 C C . LEU A 1 212 ? -0.012 -10.883 -23.015 1.00 45.91 212 LEU A C 1
ATOM 1716 O O . LEU A 1 212 ? -0.766 -10.813 -23.997 1.00 45.91 212 LEU A O 1
ATOM 1720 N N . PRO A 1 213 ? -0.270 -11.677 -21.958 1.00 46.69 213 PRO A N 1
ATOM 1721 C CA . PRO A 1 213 ? -1.551 -12.354 -21.792 1.00 46.69 213 PRO A CA 1
ATOM 1722 C C . PRO A 1 213 ? -2.720 -11.361 -21.914 1.00 46.69 213 PRO A C 1
ATOM 1724 O O . PRO A 1 213 ? -2.571 -10.170 -21.628 1.00 46.69 213 PRO A O 1
ATOM 1727 N N . ALA A 1 214 ? -3.866 -11.817 -22.423 1.00 46.44 214 ALA A N 1
ATOM 1728 C CA . ALA A 1 214 ? -4.972 -10.943 -22.830 1.00 46.44 214 ALA A CA 1
ATOM 1729 C C . ALA A 1 214 ? -5.530 -10.090 -21.674 1.00 46.44 214 ALA A C 1
ATOM 1731 O O . ALA A 1 214 ? -5.977 -8.967 -21.896 1.00 46.44 214 ALA A O 1
ATOM 1732 N N . GLU A 1 215 ? -5.436 -10.601 -20.452 1.00 43.56 215 GLU A N 1
ATOM 1733 C CA . GLU A 1 215 ? -5.797 -9.963 -19.188 1.00 43.56 215 GLU A CA 1
ATOM 1734 C C . GLU A 1 215 ? -4.950 -8.724 -18.830 1.00 43.56 215 GLU A C 1
ATOM 1736 O O . GLU A 1 215 ? -5.356 -7.938 -17.980 1.00 43.56 215 GLU A O 1
ATOM 1741 N N . PHE A 1 216 ? -3.823 -8.497 -19.513 1.00 42.03 216 PHE A N 1
ATOM 1742 C CA . PHE A 1 216 ? -2.926 -7.352 -19.306 1.00 42.03 216 PHE A CA 1
ATOM 1743 C C . PHE A 1 216 ? -3.082 -6.249 -20.373 1.00 42.03 216 PHE A C 1
ATOM 1745 O O . PHE A 1 216 ? -2.236 -5.363 -20.489 1.00 42.03 216 PHE A O 1
ATOM 1752 N N . ARG A 1 217 ? -4.141 -6.284 -21.196 1.00 53.31 217 ARG A N 1
ATOM 1753 C CA . ARG A 1 217 ? -4.396 -5.256 -22.223 1.00 53.31 217 ARG A CA 1
ATOM 1754 C C . ARG A 1 217 ? -5.082 -4.026 -21.607 1.00 53.31 217 ARG A C 1
ATOM 1756 O O . ARG A 1 217 ? -6.274 -4.042 -21.313 1.00 53.31 217 ARG A O 1
ATOM 1763 N N . SER A 1 218 ? -4.314 -2.948 -21.448 1.00 46.34 218 SER A N 1
ATOM 1764 C CA . SER A 1 218 ? -4.653 -1.694 -20.748 1.00 46.34 218 SER A CA 1
ATOM 1765 C C . SER A 1 218 ? -5.826 -0.876 -21.316 1.00 46.34 218 SER A C 1
ATOM 1767 O O . SER A 1 218 ? -6.374 -0.023 -20.618 1.00 46.34 218 SER A O 1
ATOM 1769 N N . GLU A 1 219 ? -6.225 -1.103 -22.570 1.00 50.03 219 GLU A N 1
ATOM 1770 C CA . GLU A 1 219 ? -7.268 -0.319 -23.260 1.00 50.03 219 GLU A CA 1
ATOM 1771 C C . GLU A 1 219 ? -8.651 -0.468 -22.604 1.00 50.03 219 GLU A C 1
ATOM 1773 O O . GLU A 1 219 ? -9.383 0.510 -22.467 1.00 50.03 219 GLU A O 1
ATOM 1778 N N . LEU A 1 220 ? -8.968 -1.657 -22.085 1.00 46.06 220 LEU A N 1
ATOM 1779 C CA . LEU A 1 220 ? -10.233 -1.920 -21.388 1.00 46.06 220 LEU A CA 1
ATOM 1780 C C . LEU A 1 220 ? -10.304 -1.240 -20.007 1.00 46.06 220 LEU A C 1
ATOM 1782 O O . LEU A 1 220 ? -11.394 -0.945 -19.518 1.00 46.06 220 LEU A O 1
ATOM 1786 N N . TYR A 1 221 ? -9.153 -0.959 -19.386 1.00 44.00 221 TYR A N 1
ATOM 1787 C CA . TYR A 1 221 ? -9.065 -0.368 -18.048 1.00 44.00 221 TYR A CA 1
ATOM 1788 C C . TYR A 1 221 ? -9.182 1.156 -18.055 1.00 44.00 221 TYR A C 1
ATOM 1790 O O . TYR A 1 221 ? -9.866 1.714 -17.201 1.00 44.00 221 TYR A O 1
ATOM 1798 N N . ARG A 1 222 ? -8.582 1.846 -19.039 1.00 44.41 222 ARG A N 1
ATOM 1799 C CA . ARG A 1 222 ? -8.773 3.300 -19.186 1.00 44.41 222 ARG A CA 1
ATOM 1800 C C . ARG A 1 222 ? -10.252 3.623 -19.384 1.00 44.41 222 ARG A C 1
ATOM 1802 O O . ARG A 1 222 ? -10.763 4.545 -18.757 1.00 44.41 222 ARG A O 1
ATOM 1809 N N . GLU A 1 223 ? -10.952 2.817 -20.179 1.00 46.19 223 GLU A N 1
ATOM 1810 C CA . GLU A 1 223 ? -12.400 2.938 -20.325 1.00 46.19 223 GLU A CA 1
ATOM 1811 C C . GLU A 1 223 ? -13.165 2.576 -19.044 1.00 46.19 223 GLU A C 1
ATOM 1813 O O . GLU A 1 223 ? -14.134 3.258 -18.727 1.00 46.19 223 GLU A O 1
ATOM 1818 N N . SER A 1 224 ? -12.759 1.554 -18.277 1.00 43.91 224 SER A N 1
ATOM 1819 C CA . SER A 1 224 ? -13.456 1.202 -17.029 1.00 43.91 224 SER A CA 1
ATOM 1820 C C . SER A 1 224 ? -13.240 2.217 -15.905 1.00 43.91 224 SER A C 1
ATOM 1822 O O . SER A 1 224 ? -14.181 2.493 -15.167 1.00 43.91 224 SER A O 1
ATOM 1824 N N . LEU A 1 225 ? -12.034 2.786 -15.787 1.00 42.50 225 LEU A N 1
ATOM 1825 C CA . LEU A 1 225 ? -11.726 3.854 -14.836 1.00 42.50 225 LEU A CA 1
ATOM 1826 C C . LEU A 1 225 ? -12.508 5.117 -15.174 1.00 42.50 225 LEU A C 1
ATOM 1828 O O . LEU A 1 225 ? -13.187 5.645 -14.302 1.00 42.50 225 LEU A O 1
ATOM 1832 N N . LEU A 1 226 ? -12.468 5.567 -16.434 1.00 44.72 226 LEU A N 1
ATOM 1833 C CA . LEU A 1 226 ? -13.235 6.736 -16.872 1.00 44.72 226 LEU A CA 1
ATOM 1834 C C . LEU A 1 226 ? -14.740 6.515 -16.658 1.00 44.72 226 LEU A C 1
ATOM 1836 O O . LEU A 1 226 ? -15.401 7.375 -16.093 1.00 44.72 226 LEU A O 1
ATOM 1840 N N . ARG A 1 227 ? -15.266 5.320 -16.970 1.00 44.91 227 ARG A N 1
ATOM 1841 C CA . ARG A 1 227 ? -16.675 4.978 -16.701 1.00 44.91 227 ARG A CA 1
ATOM 1842 C C . ARG A 1 227 ? -17.016 4.908 -15.209 1.00 44.91 227 ARG A C 1
ATOM 1844 O O . ARG A 1 227 ? -18.132 5.262 -14.847 1.00 44.91 227 ARG A O 1
ATOM 1851 N N . GLN A 1 228 ? -16.119 4.434 -14.339 1.00 44.38 228 GLN A N 1
ATOM 1852 C CA . GLN A 1 228 ? -16.354 4.442 -12.887 1.00 44.38 228 GLN A CA 1
ATOM 1853 C C . GLN A 1 228 ? -16.311 5.861 -12.312 1.00 44.38 228 GLN A C 1
ATOM 1855 O O . GLN A 1 228 ? -17.158 6.180 -11.482 1.00 44.38 228 GLN A O 1
ATOM 1860 N N . PHE A 1 229 ? -15.389 6.708 -12.776 1.00 41.62 229 PHE A N 1
ATOM 1861 C CA . PHE A 1 229 ? -15.327 8.123 -12.400 1.00 41.62 229 PHE A CA 1
ATOM 1862 C C . PHE A 1 229 ? -16.570 8.895 -12.867 1.00 41.62 229 PHE A C 1
ATOM 1864 O O . PHE A 1 229 ? -17.174 9.609 -12.069 1.00 41.62 229 PHE A O 1
ATOM 1871 N N . ASP A 1 230 ? -17.014 8.690 -14.109 1.00 39.72 230 ASP A N 1
ATOM 1872 C CA . ASP A 1 230 ? -18.227 9.328 -14.638 1.00 39.72 230 ASP A CA 1
ATOM 1873 C C . ASP A 1 230 ? -19.487 8.875 -13.889 1.00 39.72 230 ASP A C 1
ATOM 1875 O O . ASP A 1 230 ? -20.370 9.684 -13.602 1.00 39.72 230 ASP A O 1
ATOM 1879 N N . LYS A 1 231 ? -19.564 7.593 -13.513 1.00 37.31 231 LYS A N 1
ATOM 1880 C CA . LYS A 1 231 ? -20.704 7.047 -12.767 1.00 37.31 231 LYS A CA 1
ATOM 1881 C C . LYS A 1 231 ? -20.767 7.562 -11.322 1.00 37.31 231 LYS A C 1
ATOM 1883 O O . LYS A 1 231 ? -21.854 7.868 -10.844 1.00 37.31 231 LYS A O 1
ATOM 1888 N N . LEU A 1 232 ? -19.619 7.711 -10.655 1.00 37.25 232 LEU A N 1
ATOM 1889 C CA . LEU A 1 232 ? -19.522 8.294 -9.309 1.00 37.25 232 LEU A CA 1
ATOM 1890 C C . LEU A 1 232 ? -19.863 9.793 -9.290 1.00 37.25 232 LEU A C 1
ATOM 1892 O O . LEU A 1 232 ? -20.484 10.260 -8.340 1.00 37.25 232 LEU A O 1
ATOM 1896 N N . ASN A 1 233 ? -19.513 10.537 -10.344 1.00 38.66 233 ASN A N 1
ATOM 1897 C CA . ASN A 1 233 ? -19.877 11.953 -10.465 1.00 38.66 233 ASN A CA 1
ATOM 1898 C C . ASN A 1 233 ? -21.375 12.162 -10.744 1.00 38.66 233 ASN A C 1
ATOM 1900 O O . ASN A 1 233 ? -21.947 13.140 -10.270 1.00 38.66 233 ASN A O 1
ATOM 1904 N N . PHE A 1 234 ? -22.021 11.250 -11.477 1.00 36.75 234 PHE A N 1
ATOM 1905 C CA . PHE A 1 234 ? -23.463 11.322 -11.744 1.00 36.75 234 PHE A CA 1
ATOM 1906 C C . PHE A 1 234 ? -24.314 10.984 -10.514 1.00 36.75 234 PHE A C 1
ATOM 1908 O O . PHE A 1 234 ? -25.277 11.688 -10.228 1.00 36.75 234 PHE A O 1
ATOM 1915 N N . GLU A 1 235 ? -23.941 9.960 -9.742 1.00 38.88 235 GLU A N 1
ATOM 1916 C CA . GLU A 1 235 ? -24.711 9.541 -8.560 1.00 38.88 235 GLU A CA 1
ATOM 1917 C C . GLU A 1 235 ? -24.671 10.571 -7.407 1.00 38.88 235 GLU A C 1
ATOM 1919 O O . GLU A 1 235 ? -25.551 10.544 -6.551 1.00 38.88 235 GLU A O 1
ATOM 1924 N N . MET A 1 236 ? -23.716 11.516 -7.394 1.00 37.66 236 MET A N 1
ATOM 1925 C CA . MET A 1 236 ? -23.676 12.617 -6.411 1.00 37.66 236 MET A CA 1
ATOM 1926 C C . MET A 1 236 ? -24.478 13.866 -6.814 1.00 37.66 236 MET A C 1
ATOM 1928 O O . MET A 1 236 ? -24.773 14.693 -5.951 1.00 37.66 236 MET A O 1
ATOM 1932 N N . LEU A 1 237 ? -24.833 14.024 -8.094 1.00 37.81 237 LEU A N 1
ATOM 1933 C CA . LEU A 1 237 ? -25.613 15.171 -8.582 1.00 37.81 237 LEU A CA 1
ATOM 1934 C C . LEU A 1 237 ? -27.134 14.954 -8.482 1.00 37.81 237 LEU A C 1
ATOM 1936 O O . LEU A 1 237 ? -27.879 15.928 -8.505 1.00 37.81 237 LEU A O 1
ATOM 1940 N N . ASP A 1 238 ? -27.588 13.710 -8.308 1.00 38.34 238 ASP A N 1
ATOM 1941 C CA . ASP A 1 238 ? -29.013 13.345 -8.215 1.00 38.34 238 ASP A CA 1
ATOM 1942 C C . ASP A 1 238 ? -29.561 13.305 -6.767 1.00 38.34 238 ASP A C 1
ATOM 1944 O O . ASP A 1 238 ? -30.704 12.904 -6.540 1.00 38.34 238 ASP A O 1
ATOM 1948 N N . THR A 1 239 ? -28.773 13.721 -5.766 1.00 40.66 239 THR A N 1
ATOM 1949 C CA . 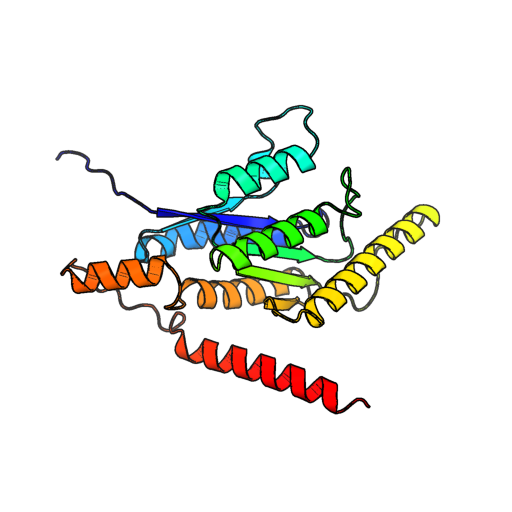THR A 1 239 ? -29.165 13.706 -4.335 1.00 40.66 239 THR A CA 1
ATOM 1950 C C . THR A 1 239 ? -29.312 15.082 -3.669 1.00 40.66 239 THR A C 1
ATOM 1952 O O . THR A 1 239 ? -29.318 15.168 -2.440 1.00 40.66 239 THR A O 1
ATOM 1955 N N . THR A 1 240 ? -29.485 16.155 -4.441 1.00 37.78 240 THR A N 1
ATOM 1956 C CA . THR A 1 240 ? -29.901 17.484 -3.934 1.00 37.78 240 THR A CA 1
ATOM 1957 C C . THR A 1 240 ? -31.257 17.877 -4.480 1.00 37.78 240 THR A C 1
ATOM 1959 O O . THR A 1 240 ? -32.090 18.358 -3.681 1.00 37.78 240 THR A O 1
#

Mean predicted aligned error: 10.07 Å

Nearest PDB structures (foldseek):
  5fac-assembly2_C  TM=3.196E-01  e=2.303E-01  Streptomyces coelicolor A3(2)
  3jzm-assembly1_B  TM=3.568E-01  e=8.650E-01  Synechococcus elongatus PCC 7942 = FACHB-805
  4tla-assembly1_E  TM=2.907E-01  e=6.723E-01  Synechococcus elongatus PCC 7942 = FACHB-805
  8u9z-assembly1_A  TM=2.772E-01  e=6.723E-01  Saccharomyces cerevisiae
  8dba-assembly1_G  TM=3.396E-01  e=3.460E+00  Cereibacter sphaeroides

pLDDT: mean 77.72, std 18.37, range [36.75, 96.31]

Foldseek 3Di:
DDDDDQQAAEAEEEEAEAPPLVLLVVLVVVLLVVCQVPPQVLLSYHYHYDYLVVQVPPDPDDFSLVSVVCVCVVRLVRHQYYEAEYELAPAPDDDPDNHSSVVVVVSQVVSCVVPVDRAYEYEYEDDPDPPPQDPDPVSNVVSVVRNVVVVVVVVVQVPDPPHGHYDYFHDSVRSSVVVSLVVLQVVLACPDPSNVVSVVCVVVPNDDPPDDPPSSPNPVVVVVVVVVVVVVVVVVVPPD

Secondary structure (DSSP, 8-state):
----PPP-EEEEEEEE--TT-HHHHHHHHHHHHHHHHHTGGGGTEEEEEE-TTTSGGG-TT--HHHHHHHHHHHHGGGEEEEEEEESS-----BTTBS-HHHHHHHHHHHHHHHHS-SEEEEEEE--SS--S--SSHHHHHHHHHHHHHHHHHHHHHHT-SSPPEEEEESSHHHHHHHHHHHHHHHHH-TTSHHHHHHHHHHHTT-S---PPPGGG-THHHHHHHHHHHHHHHHHHHS--

Radius of gyration: 19.79 Å; Cα contacts (8 Å, |Δi|>4): 270; chains: 1; bounding box: 61×40×60 Å